Protein AF-A0A382SZK2-F1 (afdb_monomer_lite)

Sequence (206 aa):
VRAAILLVLLMLFSPLAQAMESPYIGDSEIILQSNGDGTLSNLSQDSFEVPVNSTILDGWVNVSTGANGNGGTGQHWIADDPTLNFSHGTFDETSIAVFDDELTLGVNHTVGRLDDLESLSLQFQRYTVGGSADIWRMAEPSQFNGAFAMNYSARQAAGGLIPSLATDGSLIASTLPEDPLPAGTHAWLTSPTSPVPSLANQWKLS

Structure (mmCIF, N/CA/C/O backbone):
data_AF-A0A382SZK2-F1
#
_entry.id   AF-A0A382SZK2-F1
#
loop_
_atom_site.group_PDB
_atom_site.id
_atom_site.type_symbol
_atom_site.label_atom_id
_atom_site.label_alt_id
_atom_site.label_comp_id
_atom_site.label_asym_id
_atom_site.label_entity_id
_atom_site.label_seq_id
_atom_site.pdbx_PDB_ins_code
_atom_site.Cartn_x
_atom_site.Cartn_y
_atom_site.Cartn_z
_atom_site.occupancy
_atom_site.B_iso_or_equiv
_atom_site.auth_seq_id
_atom_site.auth_comp_id
_atom_site.auth_asym_id
_atom_site.auth_atom_id
_atom_site.pdbx_PDB_model_num
ATOM 1 N N . VAL A 1 1 ? 38.272 28.393 -85.908 1.00 64.12 1 VAL A N 1
ATOM 2 C CA . VAL A 1 1 ? 38.422 26.969 -86.312 1.00 64.12 1 VAL A CA 1
ATOM 3 C C . VAL A 1 1 ? 39.657 26.302 -85.695 1.00 64.12 1 VAL A C 1
ATOM 5 O O . VAL A 1 1 ? 39.488 25.299 -85.022 1.00 64.12 1 VAL A O 1
ATOM 8 N N . ARG A 1 2 ? 40.874 26.862 -85.813 1.00 68.88 2 ARG A N 1
ATOM 9 C CA . ARG A 1 2 ? 42.113 26.259 -85.256 1.00 68.88 2 ARG A CA 1
ATOM 10 C C . ARG A 1 2 ? 42.095 25.989 -83.739 1.00 68.88 2 ARG A C 1
ATOM 12 O O . ARG A 1 2 ? 42.495 24.913 -83.321 1.00 68.88 2 ARG A O 1
ATOM 19 N N . ALA A 1 3 ? 41.585 26.923 -82.932 1.00 69.88 3 ALA A N 1
ATOM 20 C CA . ALA A 1 3 ? 41.490 26.751 -81.476 1.00 69.88 3 ALA A CA 1
ATOM 21 C C . ALA A 1 3 ? 40.479 25.666 -81.057 1.00 69.88 3 ALA A C 1
ATOM 23 O O . ALA A 1 3 ? 40.718 24.940 -80.102 1.00 69.88 3 ALA A O 1
ATOM 24 N N . ALA A 1 4 ? 39.382 25.511 -81.806 1.00 75.56 4 ALA A N 1
ATOM 25 C CA . ALA A 1 4 ? 38.378 24.481 -81.542 1.00 75.56 4 ALA A CA 1
ATOM 26 C C . ALA A 1 4 ? 38.917 23.074 -81.842 1.00 75.56 4 ALA A C 1
ATOM 28 O O . ALA A 1 4 ? 38.700 22.157 -81.061 1.00 75.56 4 ALA A O 1
ATOM 29 N N . ILE A 1 5 ? 39.682 22.918 -82.929 1.00 82.06 5 ILE A N 1
ATOM 30 C CA . ILE A 1 5 ? 40.339 21.646 -83.268 1.00 82.06 5 ILE A CA 1
ATOM 31 C C . ILE A 1 5 ? 41.377 21.275 -82.202 1.00 82.06 5 ILE A C 1
ATOM 33 O O . ILE A 1 5 ? 41.438 20.121 -81.795 1.00 82.06 5 ILE A O 1
ATOM 37 N N . LEU A 1 6 ? 42.151 22.252 -81.714 1.00 80.56 6 LEU A N 1
ATOM 38 C CA . LEU A 1 6 ? 43.117 22.039 -80.634 1.00 80.56 6 LEU A CA 1
ATOM 39 C C . LEU A 1 6 ? 42.430 21.584 -79.339 1.00 80.56 6 LEU A C 1
ATOM 41 O O . LEU A 1 6 ? 42.911 20.654 -78.705 1.00 80.56 6 LEU A O 1
ATOM 45 N N . LEU A 1 7 ? 41.303 22.204 -78.972 1.00 77.44 7 LEU A N 1
AT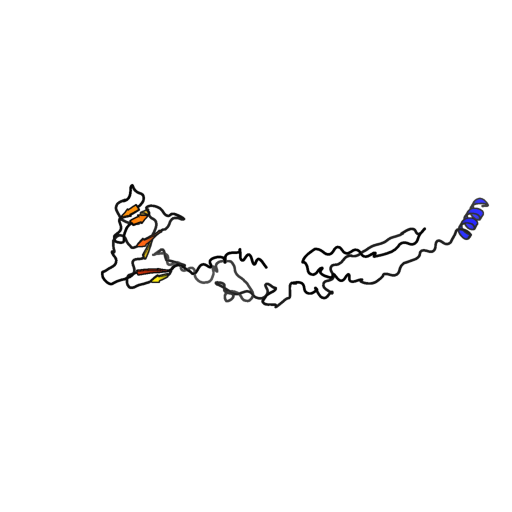OM 46 C CA . LEU A 1 7 ? 40.549 21.852 -77.765 1.00 77.44 7 LEU A CA 1
ATOM 47 C C . LEU A 1 7 ? 39.977 20.428 -77.845 1.00 77.44 7 LEU A C 1
ATOM 49 O O . LEU A 1 7 ? 40.065 19.675 -76.881 1.00 77.44 7 LEU A O 1
ATOM 53 N N . VAL A 1 8 ? 39.449 20.046 -79.012 1.00 81.50 8 VAL A N 1
ATOM 54 C CA . VAL A 1 8 ? 38.949 18.687 -79.270 1.00 81.50 8 VAL A CA 1
ATOM 55 C C . VAL A 1 8 ? 40.090 17.673 -79.210 1.00 81.50 8 VAL A C 1
ATOM 57 O O . VAL A 1 8 ? 39.952 16.642 -78.561 1.00 81.50 8 VAL A O 1
ATOM 60 N N . LEU A 1 9 ? 41.246 17.976 -79.809 1.00 78.62 9 LEU A N 1
ATOM 61 C CA . LEU A 1 9 ? 42.412 17.095 -79.735 1.00 78.62 9 LEU A CA 1
ATOM 62 C C . LEU A 1 9 ? 42.916 16.949 -78.287 1.00 78.62 9 LEU A C 1
ATOM 64 O O . LEU A 1 9 ? 43.288 15.853 -77.882 1.00 78.62 9 LEU A O 1
ATOM 68 N N . LEU A 1 10 ? 42.876 18.025 -77.492 1.00 74.31 10 LEU A N 1
ATOM 69 C CA . LEU A 1 10 ? 43.250 17.996 -76.075 1.00 74.31 10 LEU A CA 1
ATOM 70 C C . LEU A 1 10 ? 42.311 17.110 -75.242 1.00 74.31 10 LEU A C 1
ATOM 72 O O . LEU A 1 10 ? 42.780 16.416 -74.349 1.00 74.31 10 LEU A O 1
ATOM 76 N N . MET A 1 11 ? 41.010 17.102 -75.549 1.00 76.81 11 MET A N 1
ATOM 77 C CA . MET A 1 11 ? 40.033 16.217 -74.899 1.00 76.81 11 MET A CA 1
ATOM 78 C C . MET A 1 11 ? 40.192 14.746 -75.316 1.00 76.81 11 MET A C 1
ATOM 80 O O . MET A 1 11 ? 39.900 13.858 -74.524 1.00 76.81 11 MET A O 1
ATOM 84 N N . LEU A 1 12 ? 40.697 14.462 -76.524 1.00 73.75 12 LEU A N 1
ATOM 85 C CA . LEU A 1 12 ? 41.023 13.087 -76.937 1.00 73.75 12 LEU A CA 1
ATOM 86 C C . LEU A 1 12 ? 42.283 12.529 -76.253 1.00 73.75 12 LEU A C 1
ATOM 88 O O . LEU A 1 12 ? 42.408 11.314 -76.128 1.00 73.75 12 LEU A O 1
ATOM 92 N N . PHE A 1 13 ? 43.209 13.396 -75.831 1.00 67.12 13 PHE A N 1
ATOM 93 C CA . PHE A 1 13 ? 44.440 13.007 -75.130 1.00 67.12 13 PHE A CA 1
ATOM 94 C C . PHE A 1 13 ? 44.397 13.261 -73.617 1.00 67.12 13 PHE A C 1
ATOM 96 O O . PHE A 1 13 ? 45.367 12.948 -72.924 1.00 67.12 13 PHE A O 1
ATOM 103 N N . SER A 1 14 ? 43.302 13.808 -73.079 1.00 66.56 14 SER A N 1
ATOM 104 C CA . SER A 1 14 ? 43.125 13.900 -71.630 1.00 66.56 14 SER A CA 1
ATOM 105 C C . SER A 1 14 ? 42.979 12.495 -71.039 1.00 66.56 14 SER A C 1
ATOM 107 O O . SER A 1 14 ? 42.309 11.661 -71.654 1.00 66.56 14 SER A O 1
ATOM 109 N N . PRO A 1 15 ? 43.591 12.205 -69.875 1.00 64.62 15 PRO A N 1
ATOM 110 C CA . PRO A 1 15 ? 43.470 10.898 -69.249 1.00 64.62 15 PRO A CA 1
ATOM 111 C C . PRO A 1 15 ? 41.988 10.585 -69.048 1.00 64.62 15 PRO A C 1
ATOM 113 O O . PRO A 1 15 ? 41.258 11.379 -68.456 1.00 64.62 15 PRO A O 1
ATOM 116 N N . LEU A 1 16 ? 41.547 9.439 -69.570 1.00 60.31 16 LEU A N 1
ATOM 117 C CA . LEU A 1 16 ? 40.246 8.870 -69.245 1.00 60.31 16 LEU A CA 1
ATOM 118 C C . LEU A 1 16 ? 40.232 8.670 -67.729 1.00 60.31 16 LEU A C 1
ATOM 120 O O . LEU A 1 16 ? 40.854 7.737 -67.222 1.00 60.31 16 LEU A O 1
ATOM 124 N N . ALA A 1 17 ? 39.596 9.589 -67.004 1.00 58.03 17 ALA A N 1
ATOM 125 C CA . ALA A 1 17 ? 39.341 9.422 -65.587 1.00 58.03 17 ALA A CA 1
ATOM 126 C C . ALA A 1 17 ? 38.473 8.168 -65.447 1.00 58.03 17 ALA A C 1
ATOM 128 O O . ALA A 1 17 ? 37.307 8.163 -65.840 1.00 58.03 17 ALA A O 1
ATOM 129 N N . GLN A 1 18 ? 39.068 7.074 -64.977 1.00 59.50 18 GLN A N 1
ATOM 130 C CA . GLN A 1 18 ? 38.314 5.873 -64.662 1.00 59.50 18 GLN A CA 1
ATOM 131 C C . GLN A 1 18 ? 37.665 6.099 -63.301 1.00 59.50 18 GLN A C 1
ATOM 133 O O . GLN A 1 18 ? 38.359 6.219 -62.293 1.00 59.50 18 GLN A O 1
ATOM 138 N N . ALA A 1 19 ? 36.339 6.200 -63.282 1.00 57.91 19 ALA A N 1
ATOM 139 C CA . ALA A 1 19 ? 35.584 6.112 -62.044 1.00 57.91 19 ALA A CA 1
ATOM 140 C C . ALA A 1 19 ? 35.634 4.650 -61.586 1.00 57.91 19 ALA A C 1
ATOM 142 O O . ALA A 1 19 ? 35.147 3.759 -62.280 1.00 57.91 19 ALA A O 1
ATOM 143 N N . MET A 1 20 ? 36.293 4.400 -60.457 1.00 61.22 20 MET A N 1
ATOM 144 C CA . MET A 1 20 ? 36.250 3.102 -59.800 1.00 61.22 20 MET A CA 1
ATOM 145 C C . MET A 1 20 ? 35.040 3.103 -58.870 1.00 61.22 20 MET A C 1
ATOM 147 O O . MET A 1 20 ? 35.009 3.860 -57.903 1.00 61.22 20 MET A O 1
ATOM 151 N N . GLU A 1 21 ? 34.047 2.273 -59.171 1.00 61.50 21 GLU A N 1
ATOM 152 C CA . GLU A 1 21 ? 32.966 1.986 -58.234 1.00 61.50 21 GLU A CA 1
ATOM 153 C C . GLU A 1 21 ? 33.420 0.847 -57.323 1.00 61.50 21 GLU A C 1
ATOM 155 O O . GLU A 1 21 ? 33.746 -0.245 -57.795 1.00 61.50 21 GLU A O 1
ATOM 160 N N . SER A 1 22 ? 33.476 1.100 -56.014 1.00 62.91 22 SER A N 1
ATOM 161 C CA . SER A 1 22 ? 33.554 -0.002 -55.059 1.00 62.91 22 SER A CA 1
ATOM 162 C C . SER A 1 22 ? 32.182 -0.673 -55.023 1.00 62.91 22 SER A C 1
ATOM 164 O O . SER A 1 22 ? 31.191 0.025 -54.794 1.00 62.91 22 SER A O 1
ATOM 166 N N . PRO A 1 23 ? 32.083 -1.997 -55.229 1.00 65.44 23 PRO A N 1
ATOM 167 C CA . PRO A 1 23 ? 30.820 -2.694 -55.043 1.00 65.44 23 PRO A CA 1
ATOM 168 C C . PRO A 1 23 ? 30.333 -2.505 -53.602 1.00 65.44 23 PRO A C 1
ATOM 170 O O . PRO A 1 23 ? 31.139 -2.397 -52.674 1.00 65.44 23 PRO A O 1
ATOM 173 N N . TYR A 1 24 ? 29.011 -2.474 -53.420 1.00 64.56 24 TYR A N 1
ATOM 174 C CA . TYR A 1 24 ? 28.400 -2.533 -52.096 1.00 64.56 24 TYR A CA 1
ATOM 175 C C . TYR A 1 24 ? 28.885 -3.805 -51.393 1.00 64.56 24 TYR A C 1
ATOM 177 O O . TYR A 1 24 ? 28.591 -4.924 -51.821 1.00 64.56 24 TYR A O 1
ATOM 185 N N . ILE A 1 25 ? 29.676 -3.617 -50.341 1.00 63.94 25 ILE A N 1
ATOM 186 C CA . ILE A 1 25 ? 30.026 -4.671 -49.400 1.00 63.94 25 ILE A CA 1
ATOM 187 C C . ILE A 1 25 ? 28.770 -4.830 -48.548 1.00 63.94 25 ILE A C 1
ATOM 189 O O . ILE A 1 25 ? 28.331 -3.861 -47.934 1.00 63.94 25 ILE A O 1
ATOM 193 N N . GLY A 1 26 ? 28.134 -6.002 -48.630 1.00 65.06 26 GLY A N 1
ATOM 194 C CA . GLY A 1 26 ? 26.872 -6.290 -47.946 1.00 65.06 26 GLY A CA 1
ATOM 195 C C . GLY A 1 26 ? 26.934 -6.088 -46.432 1.00 65.06 26 GLY A C 1
ATOM 196 O O . GLY A 1 26 ? 27.957 -5.690 -45.882 1.00 65.06 26 GLY A O 1
ATOM 197 N N . ASP A 1 27 ? 25.839 -6.408 -45.748 1.00 61.94 27 ASP A N 1
ATOM 198 C CA . ASP A 1 27 ? 25.737 -6.256 -44.296 1.00 61.94 27 ASP A CA 1
ATOM 199 C C . ASP A 1 27 ? 26.907 -6.941 -43.563 1.00 61.94 27 ASP A C 1
ATOM 201 O O . ASP A 1 27 ? 27.051 -8.166 -43.574 1.00 61.94 27 ASP A O 1
ATOM 205 N N . SER A 1 28 ? 27.757 -6.136 -42.922 1.00 65.56 28 SER A N 1
ATOM 206 C CA . SER A 1 28 ? 28.795 -6.604 -42.008 1.00 65.56 28 SER A CA 1
ATOM 207 C C . SER A 1 28 ? 28.268 -6.538 -40.579 1.00 65.56 28 SER A C 1
ATOM 209 O O . SER A 1 28 ? 28.004 -5.451 -40.061 1.00 65.56 28 SER A O 1
ATOM 211 N N . GLU A 1 29 ? 28.123 -7.689 -39.926 1.00 65.44 29 GLU A N 1
ATOM 212 C CA . GLU A 1 29 ? 27.751 -7.743 -38.513 1.00 65.44 29 GLU A CA 1
ATOM 213 C C . GLU A 1 29 ? 28.997 -7.597 -37.636 1.00 65.44 29 GLU A C 1
ATOM 215 O O . GLU A 1 29 ? 29.953 -8.373 -37.724 1.00 65.44 29 GLU A O 1
ATOM 220 N N . ILE A 1 30 ? 28.977 -6.591 -36.768 1.00 66.38 30 ILE A N 1
ATOM 221 C CA . ILE A 1 30 ? 29.998 -6.399 -35.749 1.00 66.38 30 ILE A CA 1
ATOM 222 C C . ILE A 1 30 ? 29.578 -7.194 -34.506 1.00 66.38 30 ILE A C 1
ATOM 224 O O . ILE A 1 30 ? 28.660 -6.800 -33.788 1.00 66.38 30 ILE A O 1
ATOM 228 N N . ILE A 1 31 ? 30.258 -8.313 -34.239 1.00 63.03 31 ILE A N 1
ATOM 229 C CA . ILE A 1 31 ? 29.985 -9.148 -33.061 1.00 63.03 31 ILE A CA 1
ATOM 230 C C . ILE A 1 31 ? 30.621 -8.512 -31.821 1.00 63.03 31 ILE A C 1
ATOM 232 O O . ILE A 1 31 ? 31.845 -8.415 -31.712 1.00 63.03 31 ILE A O 1
ATOM 236 N N . LEU A 1 32 ? 29.788 -8.126 -30.856 1.00 64.06 32 LEU A N 1
ATOM 237 C CA . LEU A 1 32 ? 30.237 -7.633 -29.555 1.00 64.06 32 LEU A CA 1
ATOM 238 C C . LEU A 1 32 ? 30.693 -8.810 -28.680 1.00 64.06 32 LEU A C 1
ATOM 240 O O . LEU A 1 32 ? 29.887 -9.652 -28.285 1.00 64.06 32 LEU A O 1
ATOM 244 N N . GLN A 1 33 ? 31.983 -8.865 -28.348 1.00 60.97 33 GLN A N 1
ATOM 245 C CA . GLN A 1 33 ? 32.495 -9.769 -27.316 1.00 60.97 33 GLN A CA 1
ATOM 246 C C . GLN A 1 33 ? 32.508 -9.031 -25.975 1.00 60.97 33 GLN A C 1
ATOM 248 O O . GLN A 1 33 ? 33.197 -8.028 -25.817 1.00 60.97 33 GLN A O 1
ATOM 253 N N . SER A 1 34 ? 31.724 -9.519 -25.011 1.00 60.88 34 SER A N 1
ATOM 254 C CA . SER A 1 34 ? 31.743 -8.999 -23.641 1.00 60.88 34 SER A CA 1
ATOM 255 C C . SER A 1 34 ? 33.110 -9.255 -23.005 1.00 60.88 34 SER A C 1
ATOM 257 O O . SER A 1 34 ? 33.604 -10.381 -23.043 1.00 60.88 34 SER A O 1
ATOM 259 N N . ASN A 1 35 ? 33.678 -8.240 -22.348 1.00 66.94 35 ASN A N 1
ATOM 260 C CA . ASN A 1 35 ? 34.924 -8.359 -21.581 1.00 66.94 35 ASN A CA 1
ATOM 261 C C . ASN A 1 35 ? 34.796 -9.290 -20.353 1.00 66.94 35 ASN A C 1
ATOM 263 O O . ASN A 1 35 ? 35.780 -9.544 -19.664 1.00 66.94 35 ASN A O 1
ATOM 267 N N . GLY A 1 36 ? 33.594 -9.804 -20.054 1.00 59.88 36 GLY A N 1
ATOM 268 C CA . GLY A 1 36 ? 33.330 -10.695 -18.918 1.00 59.88 36 GLY A CA 1
ATOM 269 C C . GLY A 1 36 ? 33.308 -9.994 -17.552 1.00 59.88 36 GLY A C 1
ATOM 270 O O . GLY A 1 36 ? 32.909 -10.607 -16.566 1.00 59.88 36 GLY A O 1
ATOM 271 N N . ASP A 1 37 ? 33.678 -8.713 -17.495 1.00 67.12 37 ASP A N 1
ATOM 272 C CA . ASP A 1 37 ? 33.804 -7.882 -16.290 1.00 67.12 37 ASP A CA 1
ATOM 273 C C . ASP A 1 37 ? 32.733 -6.772 -16.185 1.00 67.12 37 ASP A C 1
ATOM 275 O O . ASP A 1 37 ? 32.750 -5.970 -15.252 1.00 67.12 37 ASP A O 1
ATOM 279 N N . GLY A 1 38 ? 31.793 -6.720 -17.135 1.00 58.59 38 GLY A N 1
ATOM 280 C CA . GLY A 1 38 ? 30.723 -5.718 -17.183 1.00 58.59 38 GLY A CA 1
ATOM 281 C C . GLY A 1 38 ? 31.160 -4.333 -17.676 1.00 58.59 38 GLY A C 1
ATOM 282 O O . GLY A 1 38 ? 30.362 -3.396 -17.623 1.00 58.59 38 GLY A O 1
ATOM 283 N N . THR A 1 39 ? 32.397 -4.181 -18.158 1.00 62.06 39 THR A N 1
ATOM 284 C CA . THR A 1 39 ? 32.884 -2.922 -18.738 1.00 62.06 39 THR A CA 1
ATOM 285 C C . THR A 1 39 ? 32.489 -2.779 -20.210 1.00 62.06 39 THR A C 1
ATOM 287 O O . THR A 1 39 ? 32.298 -3.761 -20.928 1.00 62.06 39 THR A O 1
ATOM 290 N N . LEU A 1 40 ? 32.337 -1.531 -20.671 1.00 57.97 40 LEU A N 1
ATOM 291 C CA . LEU A 1 40 ? 32.021 -1.228 -22.069 1.00 57.97 40 LEU A CA 1
ATOM 292 C C . LEU A 1 40 ? 33.214 -1.595 -22.969 1.00 57.97 40 LEU A C 1
ATOM 294 O O . LEU A 1 40 ? 34.306 -1.049 -22.806 1.00 57.97 40 LEU A O 1
ATOM 298 N N . SER A 1 41 ? 33.005 -2.482 -23.945 1.00 64.75 41 SER A N 1
ATOM 299 C CA . SER A 1 41 ? 33.993 -2.795 -24.983 1.00 64.75 41 SER A CA 1
ATOM 300 C C . SER A 1 41 ? 33.980 -1.708 -26.064 1.00 64.75 41 SER A C 1
ATOM 302 O O . SER A 1 41 ? 32.955 -1.497 -26.713 1.00 64.75 41 SER A O 1
ATOM 304 N N . ASN A 1 42 ? 35.106 -1.023 -26.276 1.00 65.94 42 ASN A N 1
ATOM 305 C CA . ASN A 1 42 ? 35.256 -0.090 -27.393 1.00 65.94 42 ASN A CA 1
ATOM 306 C C . ASN A 1 42 ? 35.601 -0.868 -28.671 1.00 65.94 42 ASN A C 1
ATOM 308 O O . ASN A 1 42 ? 36.535 -1.670 -28.658 1.00 65.94 42 ASN A O 1
ATOM 312 N N . LEU A 1 43 ? 34.861 -0.634 -29.754 1.00 66.75 43 LEU A N 1
ATOM 313 C CA . LEU A 1 43 ? 35.012 -1.366 -31.005 1.00 66.75 43 LEU A CA 1
ATOM 314 C C . LEU A 1 43 ? 35.072 -0.402 -32.185 1.00 66.75 43 LEU A C 1
ATOM 316 O O . LEU A 1 43 ? 34.214 0.462 -32.346 1.00 66.75 43 LEU A O 1
ATOM 320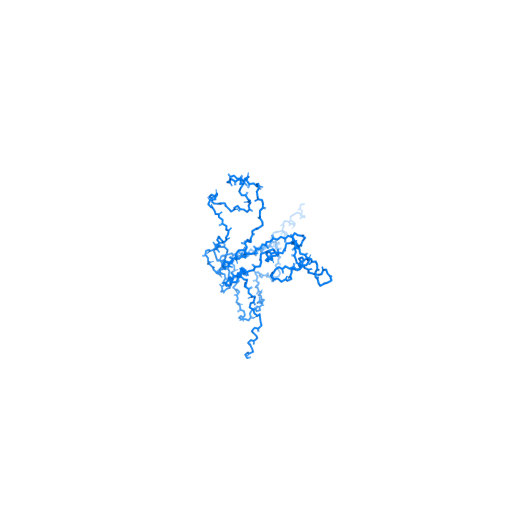 N N . SER A 1 44 ? 36.096 -0.578 -33.012 1.00 70.50 44 SER A N 1
ATOM 321 C CA . SER A 1 44 ? 36.314 0.179 -34.240 1.00 70.50 44 SER A CA 1
ATOM 322 C C . SER A 1 44 ? 36.486 -0.789 -35.403 1.00 70.50 44 SER A C 1
ATOM 324 O O . SER A 1 44 ? 37.283 -1.723 -35.304 1.00 70.50 44 SER A O 1
ATOM 326 N N . GLN A 1 45 ? 35.778 -0.545 -36.503 1.00 71.94 45 GLN A N 1
ATOM 327 C CA . GLN A 1 45 ? 35.963 -1.257 -37.764 1.00 71.94 45 GLN A CA 1
ATOM 328 C C . GLN A 1 45 ? 36.030 -0.247 -38.908 1.00 71.94 45 GLN A C 1
ATOM 330 O O . GLN A 1 45 ? 35.181 0.638 -39.006 1.00 71.94 45 GLN A O 1
ATOM 335 N N . ASP A 1 46 ? 37.019 -0.409 -39.782 1.00 73.00 46 ASP A N 1
ATOM 336 C CA . ASP A 1 46 ? 37.146 0.400 -40.990 1.00 73.00 46 ASP A CA 1
ATOM 337 C C . ASP A 1 46 ? 36.139 -0.093 -42.038 1.00 73.00 46 ASP A C 1
ATOM 339 O O . ASP A 1 46 ? 36.231 -1.221 -42.523 1.00 73.00 46 ASP A O 1
ATOM 343 N N . SER A 1 47 ? 35.136 0.732 -42.355 1.00 63.06 47 SER A N 1
ATOM 344 C CA . SER A 1 47 ? 34.040 0.350 -43.262 1.00 63.06 47 SER A CA 1
ATOM 345 C C . SER A 1 47 ? 34.387 0.504 -44.748 1.00 63.06 47 SER A C 1
ATOM 347 O O . SER A 1 47 ? 33.852 -0.231 -45.573 1.00 63.06 47 SER A O 1
ATOM 349 N N . PHE A 1 48 ? 35.269 1.442 -45.112 1.00 68.06 48 PHE A N 1
ATOM 350 C CA . PHE A 1 48 ? 35.819 1.559 -46.466 1.00 68.06 48 PHE A CA 1
ATOM 351 C C . PHE A 1 48 ? 37.196 2.234 -46.446 1.00 68.06 48 PHE A C 1
ATOM 353 O O . PHE A 1 48 ? 37.446 3.136 -45.648 1.00 68.06 48 PHE A O 1
ATOM 360 N N . GLU A 1 49 ? 38.077 1.815 -47.355 1.00 72.94 49 GLU A N 1
ATOM 361 C CA . GLU A 1 49 ? 39.408 2.394 -47.547 1.00 72.94 49 GLU A CA 1
ATOM 362 C C . GLU A 1 49 ? 39.477 3.090 -48.911 1.00 72.94 49 GLU A C 1
ATOM 364 O O . GLU A 1 49 ? 39.047 2.546 -49.930 1.00 72.94 49 GLU A O 1
ATOM 369 N N . VAL A 1 50 ? 40.004 4.315 -48.930 1.00 70.81 50 VAL A N 1
ATOM 370 C CA . VAL A 1 50 ? 40.094 5.146 -50.136 1.00 70.81 50 VAL A CA 1
ATOM 371 C C . VAL A 1 50 ? 41.522 5.081 -50.683 1.00 70.81 50 VAL A C 1
ATOM 373 O O . VAL A 1 50 ? 42.451 5.498 -49.987 1.00 70.81 50 VAL A O 1
ATOM 376 N N . PRO A 1 51 ? 41.736 4.608 -51.926 1.00 69.75 51 PRO A N 1
ATOM 377 C CA . PRO A 1 51 ? 43.071 4.535 -52.508 1.00 69.75 51 PRO A CA 1
ATOM 378 C C . PRO A 1 51 ? 43.733 5.910 -52.639 1.00 69.75 51 PRO A C 1
ATOM 380 O O . PRO A 1 51 ? 43.072 6.924 -52.890 1.00 69.75 51 PRO A O 1
ATOM 383 N N . VAL A 1 52 ? 45.063 5.944 -52.547 1.00 77.19 52 VAL A N 1
ATOM 384 C CA . VAL A 1 52 ? 45.835 7.182 -52.720 1.00 77.19 52 VAL A CA 1
ATOM 385 C C . VAL A 1 52 ? 45.567 7.814 -54.092 1.00 77.19 52 VAL A C 1
ATOM 387 O O . VAL A 1 52 ? 45.505 7.124 -55.107 1.00 77.19 52 VAL A O 1
ATOM 390 N N . ASN A 1 53 ? 45.444 9.144 -54.124 1.00 71.31 53 ASN A N 1
ATOM 391 C CA . ASN A 1 53 ? 45.148 9.938 -55.327 1.00 71.31 53 ASN A CA 1
ATOM 392 C C . ASN A 1 53 ? 43.767 9.687 -55.968 1.00 71.31 53 ASN A C 1
ATOM 394 O O . ASN A 1 53 ? 43.591 9.971 -57.153 1.00 71.31 53 ASN A O 1
ATOM 398 N N . SER A 1 54 ? 42.788 9.185 -55.211 1.00 70.12 54 SER A N 1
ATOM 399 C CA . SER A 1 54 ? 41.394 9.096 -55.664 1.00 70.12 54 SER A CA 1
ATOM 400 C C . SER A 1 54 ? 40.540 10.250 -55.119 1.00 70.12 54 SER A C 1
ATOM 402 O O . SER A 1 54 ? 40.845 10.843 -54.084 1.00 70.12 54 SER A O 1
ATOM 404 N N . THR A 1 55 ? 39.477 10.604 -55.846 1.00 71.00 55 THR A N 1
ATOM 405 C CA . THR A 1 55 ? 38.482 11.605 -55.431 1.00 71.00 55 THR A CA 1
ATOM 406 C C . THR A 1 55 ? 37.139 10.922 -55.216 1.00 71.00 55 THR A C 1
ATOM 408 O O . THR A 1 55 ? 36.641 10.262 -56.128 1.00 71.00 55 THR A O 1
ATOM 411 N N . ILE A 1 56 ? 36.545 11.100 -54.036 1.00 70.38 56 ILE A N 1
ATOM 412 C CA . ILE A 1 56 ? 35.220 10.565 -53.702 1.00 70.38 56 ILE A CA 1
ATOM 413 C C . ILE A 1 56 ? 34.159 11.443 -54.374 1.00 70.38 56 ILE A C 1
ATOM 415 O O . ILE A 1 56 ? 34.132 12.653 -54.154 1.00 70.38 56 ILE A O 1
ATOM 419 N N . LEU A 1 57 ? 33.310 10.836 -55.204 1.00 74.88 57 LEU A N 1
ATOM 420 C CA . LEU A 1 57 ? 32.180 11.512 -55.855 1.00 74.88 57 LEU A CA 1
ATOM 421 C C . LEU A 1 57 ? 30.933 11.514 -54.965 1.00 74.88 57 LEU A C 1
ATOM 423 O O . LEU A 1 57 ? 30.271 12.542 -54.864 1.00 74.88 57 LEU A O 1
ATOM 427 N N . ASP A 1 58 ? 30.643 10.384 -54.316 1.00 70.25 58 ASP A N 1
ATOM 428 C CA . ASP A 1 58 ? 29.575 10.224 -53.328 1.00 70.25 58 ASP A CA 1
ATOM 429 C C . ASP A 1 58 ? 29.864 8.998 -52.443 1.00 70.25 58 ASP A C 1
ATOM 431 O O . ASP A 1 58 ? 30.565 8.072 -52.862 1.00 70.25 58 ASP A O 1
ATOM 435 N N . GLY A 1 59 ? 29.343 8.997 -51.221 1.00 73.94 59 GLY A N 1
ATOM 436 C CA . GLY A 1 59 ? 29.482 7.905 -50.267 1.00 73.94 59 GLY A CA 1
ATOM 437 C C . GLY A 1 59 ? 28.433 8.014 -49.168 1.00 73.94 59 GLY A C 1
ATOM 438 O O . GLY A 1 59 ? 28.290 9.058 -48.534 1.00 73.94 59 GLY A O 1
ATOM 439 N N . TRP A 1 60 ? 27.718 6.920 -48.917 1.00 71.81 60 TRP A N 1
ATOM 440 C CA . TRP A 1 60 ? 26.745 6.822 -47.834 1.00 71.81 60 TRP A CA 1
ATOM 441 C C . TRP A 1 60 ? 27.019 5.571 -47.003 1.00 71.81 60 TRP A C 1
ATOM 443 O O . TRP A 1 60 ? 27.412 4.528 -47.522 1.00 71.81 60 TRP A O 1
ATOM 453 N N . VAL A 1 61 ? 26.811 5.689 -45.695 1.00 75.06 61 VAL A N 1
ATOM 454 C CA . VAL A 1 61 ? 26.862 4.577 -44.747 1.00 75.06 61 VAL A CA 1
ATOM 455 C C . VAL A 1 61 ? 25.514 4.502 -44.048 1.00 75.06 61 VAL A C 1
ATOM 457 O O . VAL A 1 61 ? 24.984 5.522 -43.605 1.00 75.06 61 VAL A O 1
ATOM 460 N N . ASN A 1 62 ? 24.946 3.303 -43.962 1.00 73.38 62 ASN A N 1
ATOM 461 C CA . ASN A 1 62 ? 23.753 3.052 -43.165 1.00 73.38 62 ASN A CA 1
ATOM 462 C C . ASN A 1 62 ? 24.141 2.197 -41.963 1.00 73.38 62 ASN A C 1
ATOM 464 O O . ASN A 1 62 ? 24.536 1.044 -42.118 1.00 73.38 62 ASN A O 1
ATOM 468 N N . VAL A 1 63 ? 24.033 2.778 -40.772 1.00 74.19 63 VAL A N 1
ATOM 469 C CA . VAL A 1 63 ? 24.239 2.064 -39.515 1.00 74.19 63 VAL A CA 1
ATOM 470 C C . VAL A 1 63 ? 22.867 1.718 -38.968 1.00 74.19 63 VAL A C 1
ATOM 472 O O . VAL A 1 63 ? 22.091 2.607 -38.622 1.00 74.19 63 VAL A O 1
ATOM 475 N N . SER A 1 64 ? 22.569 0.425 -38.886 1.00 70.00 64 SER A N 1
ATOM 476 C CA . SER A 1 64 ? 21.344 -0.056 -38.258 1.00 70.00 64 SER A CA 1
ATOM 477 C C . SER A 1 64 ? 21.675 -1.044 -37.151 1.00 70.00 64 SER A C 1
ATOM 479 O O . SER A 1 64 ? 22.569 -1.878 -37.282 1.00 70.00 64 SER A O 1
ATOM 481 N N . THR A 1 65 ? 20.936 -0.960 -36.051 1.00 64.75 65 THR A N 1
ATOM 482 C CA . THR A 1 65 ? 20.886 -2.019 -35.044 1.00 64.75 65 THR A CA 1
ATOM 483 C C . THR A 1 65 ? 19.931 -3.084 -35.573 1.00 64.75 65 THR A C 1
ATOM 485 O O . THR A 1 65 ? 18.769 -3.140 -35.169 1.00 64.75 65 THR A O 1
ATOM 488 N N . GLY A 1 66 ? 20.357 -3.846 -36.582 1.00 57.91 66 GLY A N 1
ATOM 489 C CA . GLY A 1 66 ? 19.529 -4.915 -37.128 1.00 57.91 66 GLY A CA 1
ATOM 490 C C . GLY A 1 66 ? 19.142 -5.873 -36.003 1.00 57.91 66 GLY A C 1
ATOM 491 O O . GLY A 1 66 ? 20.013 -6.485 -35.393 1.00 57.91 66 GLY A O 1
ATOM 492 N N . ALA A 1 67 ? 17.844 -6.040 -35.741 1.00 52.50 67 ALA A N 1
ATOM 493 C CA . ALA A 1 67 ? 17.310 -7.030 -34.795 1.00 52.50 67 ALA A CA 1
ATOM 494 C C . ALA A 1 67 ? 17.476 -8.485 -35.299 1.00 52.50 67 ALA A C 1
ATOM 496 O O . ALA A 1 67 ? 16.798 -9.401 -34.843 1.00 52.50 67 ALA A O 1
ATOM 497 N N . ASN A 1 68 ? 18.346 -8.675 -36.290 1.00 54.56 68 ASN A N 1
ATOM 498 C CA . ASN A 1 68 ? 18.534 -9.886 -37.071 1.00 54.56 68 ASN A CA 1
ATOM 499 C C . ASN A 1 68 ? 19.691 -10.727 -36.501 1.00 54.56 68 ASN A C 1
ATOM 501 O O . ASN A 1 68 ? 19.808 -11.904 -36.833 1.00 54.56 68 ASN A O 1
ATOM 505 N N . GLY A 1 69 ? 20.555 -10.112 -35.684 1.00 55.38 69 GLY A N 1
ATOM 506 C CA . GLY A 1 69 ? 21.638 -10.779 -34.970 1.00 55.38 69 GLY A CA 1
ATOM 507 C C . GLY A 1 69 ? 21.116 -11.477 -33.717 1.00 55.38 69 GLY A C 1
ATOM 508 O O . GLY A 1 69 ? 20.215 -10.981 -33.038 1.00 55.38 69 GLY A O 1
ATOM 509 N N . ASN A 1 70 ? 21.680 -12.641 -33.395 1.00 56.38 70 ASN A N 1
ATOM 510 C CA . ASN A 1 70 ? 21.410 -13.315 -32.127 1.00 56.38 70 ASN A CA 1
ATOM 511 C C . ASN A 1 70 ? 21.850 -12.359 -31.003 1.00 56.38 70 ASN A C 1
ATOM 513 O O . ASN A 1 70 ? 23.032 -12.026 -30.950 1.00 56.38 70 ASN A O 1
ATOM 517 N N . GLY A 1 71 ? 20.919 -11.882 -30.163 1.00 55.34 71 GLY A N 1
ATOM 518 C CA . GLY A 1 71 ? 21.066 -10.779 -29.187 1.00 55.34 71 GLY A CA 1
ATOM 519 C C . GLY A 1 71 ? 22.081 -10.991 -28.050 1.00 55.34 71 GLY A C 1
ATOM 520 O O . GLY A 1 71 ? 21.940 -10.429 -26.963 1.00 55.34 71 GLY A O 1
ATOM 521 N N . GLY A 1 72 ? 23.105 -11.808 -28.285 1.00 59.72 72 GLY A N 1
ATOM 522 C CA . GLY A 1 72 ? 24.130 -12.202 -27.339 1.00 59.72 72 GLY A CA 1
ATOM 523 C C . GLY A 1 72 ? 23.573 -13.041 -26.192 1.00 59.72 72 GLY A C 1
ATOM 524 O O . GLY A 1 72 ? 22.435 -13.500 -26.197 1.00 59.72 72 GLY A O 1
ATOM 525 N N . THR A 1 73 ? 24.399 -13.226 -25.165 1.00 58.06 73 THR A N 1
ATOM 526 C CA . THR A 1 73 ? 24.008 -13.848 -23.888 1.00 58.06 73 THR A CA 1
ATOM 527 C C . THR A 1 73 ? 23.505 -12.815 -22.872 1.00 58.06 73 THR A C 1
ATOM 529 O O . THR A 1 73 ? 23.493 -13.082 -21.671 1.00 58.06 73 THR A O 1
ATOM 532 N N . GLY A 1 74 ? 23.192 -11.599 -23.328 1.00 59.81 74 GLY A N 1
ATOM 533 C CA . GLY A 1 74 ? 22.661 -10.527 -22.492 1.00 59.81 74 GLY A CA 1
ATOM 534 C C . GLY A 1 74 ? 21.172 -10.719 -22.213 1.00 59.81 74 GLY A C 1
ATOM 535 O O . GLY A 1 74 ? 20.470 -11.382 -22.975 1.00 59.81 74 GLY A O 1
ATOM 536 N N . GLN A 1 75 ? 20.691 -10.113 -21.125 1.00 62.34 75 GLN A N 1
ATOM 537 C CA . GLN A 1 75 ? 19.259 -10.037 -20.842 1.00 62.34 75 GLN A CA 1
ATOM 538 C C . GLN A 1 75 ? 18.610 -9.160 -21.913 1.00 62.34 75 GLN A C 1
ATOM 540 O O . GLN A 1 75 ? 18.877 -7.959 -21.979 1.00 62.34 75 GLN A O 1
ATOM 545 N N . HIS A 1 76 ? 17.803 -9.762 -22.776 1.00 65.56 76 HIS A N 1
ATOM 546 C CA . HIS A 1 76 ? 17.041 -9.058 -23.797 1.00 65.56 76 HIS A CA 1
ATOM 547 C C . HIS A 1 76 ? 15.553 -9.308 -23.589 1.00 65.56 76 HIS A C 1
ATOM 549 O O . HIS A 1 76 ? 15.149 -10.273 -22.942 1.00 65.56 76 HIS A O 1
ATOM 555 N N . TRP A 1 77 ? 14.734 -8.410 -24.127 1.00 67.00 77 TRP A N 1
ATOM 556 C CA . TRP A 1 77 ? 13.293 -8.596 -24.117 1.00 67.00 77 TRP A CA 1
ATOM 557 C C . TRP A 1 77 ? 12.936 -9.768 -25.037 1.00 67.00 77 TRP A C 1
ATOM 559 O O . TRP A 1 77 ? 13.245 -9.738 -26.229 1.00 67.00 77 TRP A O 1
ATOM 569 N N . ILE A 1 78 ? 12.303 -10.796 -24.478 1.00 71.06 78 ILE A N 1
ATOM 570 C CA . ILE A 1 78 ? 11.806 -11.973 -25.200 1.00 71.06 78 ILE A CA 1
ATOM 571 C C . ILE A 1 78 ? 10.297 -11.979 -25.024 1.00 71.06 78 ILE A C 1
ATOM 573 O O . ILE A 1 78 ? 9.842 -11.966 -23.887 1.00 71.06 78 ILE A O 1
ATOM 577 N N . ALA A 1 79 ? 9.514 -11.988 -26.103 1.00 73.44 79 ALA A N 1
ATOM 578 C CA . ALA A 1 79 ? 8.059 -12.136 -26.007 1.00 73.44 79 ALA A CA 1
ATOM 579 C C . ALA A 1 79 ? 7.688 -13.474 -25.331 1.00 73.44 79 ALA A C 1
ATOM 581 O O . ALA A 1 79 ? 8.371 -14.472 -25.533 1.00 73.44 79 ALA A O 1
ATOM 582 N N . ASP A 1 80 ? 6.631 -13.493 -24.519 1.00 70.25 80 ASP A N 1
ATOM 583 C CA . ASP A 1 80 ? 6.124 -14.666 -23.784 1.00 70.25 80 ASP A CA 1
ATOM 584 C C . ASP A 1 80 ? 7.067 -15.338 -22.752 1.00 70.25 80 ASP A C 1
ATOM 586 O O . ASP A 1 80 ? 6.709 -16.368 -22.182 1.00 70.25 80 ASP A O 1
ATOM 590 N N . ASP A 1 81 ? 8.215 -14.744 -22.407 1.00 75.56 81 ASP A N 1
ATOM 591 C CA . ASP A 1 81 ? 9.065 -15.153 -21.274 1.00 75.56 81 ASP A CA 1
ATOM 592 C C . ASP A 1 81 ? 8.573 -14.611 -19.903 1.00 75.56 81 ASP A C 1
ATOM 594 O O . ASP A 1 81 ? 8.537 -13.398 -19.701 1.00 75.56 81 ASP A O 1
ATOM 598 N N . PRO A 1 82 ? 8.259 -15.466 -18.911 1.00 68.50 82 PRO A N 1
ATOM 599 C CA . PRO A 1 82 ? 7.705 -15.045 -17.615 1.00 68.50 82 PRO A CA 1
ATOM 600 C C . PRO A 1 82 ? 8.678 -14.283 -16.699 1.00 68.50 82 PRO A C 1
ATOM 602 O O . PRO A 1 82 ? 8.266 -13.780 -15.655 1.00 68.50 82 PRO A O 1
ATOM 605 N N . THR A 1 83 ? 9.965 -14.217 -17.039 1.00 69.38 83 THR A N 1
ATOM 606 C CA . THR A 1 83 ? 11.018 -13.596 -16.219 1.00 69.38 83 THR A CA 1
ATOM 607 C C . THR A 1 83 ? 11.660 -12.369 -16.860 1.00 69.38 83 THR A C 1
ATOM 609 O O . THR A 1 83 ? 12.293 -11.585 -16.151 1.00 69.38 83 THR A O 1
ATOM 612 N N . LEU A 1 84 ? 11.492 -12.178 -18.172 1.00 65.06 84 LEU A N 1
ATOM 613 C CA . LEU A 1 84 ? 12.207 -11.161 -18.955 1.00 65.06 84 LEU A CA 1
ATOM 614 C C . LEU A 1 84 ? 11.287 -10.234 -19.762 1.00 65.06 84 LEU A C 1
ATOM 616 O O . LEU A 1 84 ? 11.754 -9.516 -20.651 1.00 65.06 84 LEU A O 1
ATOM 620 N N . ASN A 1 85 ? 9.984 -10.209 -19.462 1.00 68.50 85 ASN A N 1
ATOM 621 C CA . ASN A 1 85 ? 9.045 -9.302 -20.119 1.00 68.50 85 ASN A CA 1
ATOM 622 C C . ASN A 1 85 ? 7.825 -8.903 -19.264 1.00 68.50 85 ASN A C 1
ATOM 624 O O . ASN A 1 85 ? 7.704 -9.269 -18.100 1.00 68.50 85 ASN A O 1
ATOM 628 N N . PHE A 1 86 ? 6.915 -8.145 -19.894 1.00 69.12 86 PHE A N 1
ATOM 629 C CA . PHE A 1 86 ? 5.617 -7.717 -19.352 1.00 69.12 86 PHE A CA 1
ATOM 630 C C . PHE A 1 86 ? 4.415 -8.477 -19.943 1.00 69.12 86 PHE A C 1
ATOM 632 O O . PHE A 1 86 ? 3.275 -8.094 -19.703 1.00 69.12 86 PHE A O 1
ATOM 639 N N . SER A 1 87 ? 4.644 -9.513 -20.755 1.00 69.69 87 SER A N 1
ATOM 640 C CA . SER A 1 87 ? 3.559 -10.316 -21.351 1.00 69.69 87 SER A CA 1
ATOM 641 C C . SER A 1 87 ? 2.839 -11.192 -20.321 1.00 69.69 87 SER A C 1
ATOM 643 O O . SER A 1 87 ? 1.703 -11.598 -20.546 1.00 69.69 87 SER A O 1
ATOM 645 N N . HIS A 1 88 ? 3.463 -11.413 -19.161 1.00 70.38 88 HIS A N 1
ATOM 646 C CA . HIS A 1 88 ? 2.869 -12.103 -18.021 1.00 70.38 88 HIS A CA 1
ATOM 647 C C . HIS A 1 88 ? 2.582 -11.096 -16.904 1.00 70.38 88 HIS A C 1
ATOM 649 O O . HIS A 1 88 ? 3.470 -10.707 -16.149 1.00 70.38 88 HIS A O 1
ATOM 655 N N . GLY A 1 89 ? 1.331 -10.649 -16.811 1.00 68.38 89 GLY A N 1
ATOM 656 C CA . GLY A 1 89 ? 0.815 -9.852 -15.696 1.00 68.38 89 GLY A CA 1
ATOM 657 C C . GLY A 1 89 ? -0.093 -10.691 -14.796 1.00 68.38 89 GLY A C 1
ATOM 658 O O . GLY A 1 89 ? -0.706 -11.654 -15.247 1.00 68.38 89 GLY A O 1
ATOM 659 N N . THR A 1 90 ? -0.196 -10.331 -13.516 1.00 70.88 90 THR A N 1
ATOM 660 C CA . THR A 1 90 ? -1.215 -10.894 -12.614 1.00 70.88 90 THR A CA 1
ATOM 661 C C . THR A 1 90 ? -2.340 -9.880 -12.454 1.00 70.88 90 THR A C 1
ATOM 663 O O . THR A 1 90 ? -2.070 -8.710 -12.191 1.00 70.88 90 THR A O 1
ATOM 666 N N . PHE A 1 91 ? -3.592 -10.323 -12.586 1.00 68.06 91 PHE A N 1
ATOM 667 C CA . PHE A 1 91 ? -4.777 -9.502 -12.322 1.00 68.06 91 PHE A CA 1
ATOM 668 C C . PHE A 1 91 ? -5.036 -9.365 -10.814 1.00 68.06 91 PHE A C 1
ATOM 670 O O . PHE A 1 91 ? -6.093 -9.752 -10.319 1.00 68.06 91 PHE A O 1
ATOM 677 N N . ASP A 1 92 ? -4.056 -8.865 -10.060 1.00 68.19 92 ASP A N 1
ATOM 678 C CA . ASP A 1 92 ? -4.273 -8.606 -8.637 1.00 68.19 92 ASP A CA 1
ATOM 679 C C . ASP A 1 92 ? -5.209 -7.398 -8.494 1.00 68.19 92 ASP A C 1
ATOM 681 O O . ASP A 1 92 ? -4.978 -6.351 -9.100 1.00 68.19 92 ASP A O 1
ATOM 685 N N . GLU A 1 93 ? -6.323 -7.588 -7.787 1.00 64.19 93 GLU A N 1
ATOM 686 C CA . GLU A 1 93 ? -7.403 -6.603 -7.602 1.00 64.19 93 GLU A CA 1
ATOM 687 C C . GLU A 1 93 ? -7.981 -5.970 -8.898 1.00 64.19 93 GLU A C 1
ATOM 689 O O . GLU A 1 93 ? -8.613 -4.914 -8.853 1.00 64.19 93 GLU A O 1
ATOM 694 N N . THR A 1 94 ? -7.829 -6.615 -10.062 1.00 64.50 94 THR A N 1
ATOM 695 C CA . THR A 1 94 ? -8.345 -6.132 -11.363 1.00 64.50 94 THR A CA 1
ATOM 696 C C . THR A 1 94 ? -9.255 -7.170 -12.033 1.00 64.50 94 THR A C 1
ATOM 698 O O . THR A 1 94 ? -9.174 -8.362 -11.748 1.00 64.50 94 THR A O 1
ATOM 701 N N . SER A 1 95 ? -10.179 -6.733 -12.900 1.00 65.31 95 SER A N 1
ATOM 702 C CA . SER A 1 95 ? -11.157 -7.614 -13.562 1.00 65.31 95 SER A CA 1
ATOM 703 C C . SER A 1 95 ? -11.330 -7.266 -15.039 1.00 65.31 95 SER A C 1
ATOM 705 O O . SER A 1 95 ? -11.572 -6.109 -15.373 1.00 65.31 95 SER A O 1
ATOM 707 N N . ILE A 1 96 ? -11.265 -8.286 -15.901 1.00 67.00 96 ILE A N 1
ATOM 708 C CA . ILE A 1 96 ? -11.589 -8.215 -17.341 1.00 67.00 96 ILE A CA 1
ATOM 709 C C . ILE A 1 96 ? -13.041 -8.613 -17.639 1.00 67.00 96 ILE A C 1
ATOM 711 O O . ILE A 1 96 ? -13.490 -8.549 -18.771 1.00 67.00 96 ILE A O 1
ATOM 715 N N . ALA A 1 97 ? -13.804 -9.032 -16.624 1.00 65.38 97 ALA A N 1
ATOM 716 C CA . ALA A 1 97 ? -15.138 -9.607 -16.815 1.00 65.38 97 ALA A CA 1
ATOM 717 C C . ALA A 1 97 ? -16.211 -8.585 -17.242 1.00 65.38 97 ALA A C 1
ATOM 719 O O . ALA A 1 97 ? -17.367 -8.955 -17.436 1.00 65.38 97 ALA A O 1
ATOM 720 N N . VAL A 1 98 ? -15.860 -7.299 -17.315 1.00 63.31 98 VAL A N 1
ATOM 721 C CA . VAL A 1 98 ? -16.788 -6.215 -17.661 1.00 63.31 98 VAL A CA 1
ATOM 722 C C . VAL A 1 98 ? -16.776 -5.921 -19.162 1.00 63.31 98 VAL A C 1
ATOM 724 O O . VAL A 1 98 ? -17.839 -5.695 -19.736 1.00 63.31 98 VAL A O 1
ATOM 727 N N . PHE A 1 99 ? -15.598 -5.933 -19.785 1.00 62.94 99 PHE A N 1
ATOM 728 C CA . PHE A 1 99 ? -15.411 -5.675 -21.208 1.00 62.94 99 PHE A CA 1
ATOM 729 C C . PHE A 1 99 ? -14.382 -6.668 -21.741 1.00 62.94 99 PHE A C 1
ATOM 731 O O . PHE A 1 99 ? -13.258 -6.717 -21.241 1.00 62.94 99 PHE A O 1
ATOM 738 N N . ASP A 1 100 ? -14.776 -7.455 -22.741 1.00 60.19 100 ASP A N 1
ATOM 739 C CA . ASP A 1 100 ? -13.849 -8.355 -23.421 1.00 60.19 100 ASP A CA 1
ATOM 740 C C . ASP A 1 100 ? -12.706 -7.529 -24.035 1.00 60.19 100 ASP A C 1
ATOM 742 O O . ASP A 1 100 ? -12.938 -6.497 -24.665 1.00 60.19 100 ASP A O 1
ATOM 746 N N . ASP A 1 101 ? -11.471 -7.987 -23.820 1.00 62.66 101 ASP A N 1
ATOM 747 C CA . ASP A 1 101 ? -10.232 -7.407 -24.353 1.00 62.66 101 ASP A CA 1
ATOM 748 C C . ASP A 1 101 ? -9.897 -5.954 -23.929 1.00 62.66 101 ASP A C 1
ATOM 750 O O . ASP A 1 101 ? -9.005 -5.339 -24.519 1.00 62.66 101 ASP A O 1
ATOM 754 N N . GLU A 1 102 ? -10.527 -5.399 -22.880 1.00 62.28 102 GLU A N 1
ATOM 755 C CA . GLU A 1 102 ? -10.237 -4.037 -22.392 1.00 62.28 102 GLU A CA 1
ATOM 756 C C . GLU A 1 102 ? -9.899 -3.981 -20.888 1.00 62.28 102 GLU A C 1
ATOM 758 O O . GLU A 1 102 ? -10.639 -4.456 -20.025 1.00 62.28 102 GLU A O 1
ATOM 763 N N . LEU A 1 103 ? -8.776 -3.333 -20.551 1.00 66.31 103 LEU A N 1
ATOM 764 C CA . LEU A 1 103 ? -8.413 -3.003 -19.170 1.00 66.31 103 LEU A CA 1
ATOM 765 C C . LEU A 1 103 ? -9.040 -1.660 -18.779 1.00 66.31 103 LEU A C 1
ATOM 767 O O . LEU A 1 103 ? -8.526 -0.596 -19.129 1.00 66.31 103 LEU A O 1
ATOM 771 N N . THR A 1 104 ? -10.125 -1.697 -18.006 1.00 62.44 104 THR A N 1
ATOM 772 C CA . THR A 1 104 ? -10.732 -0.476 -17.459 1.00 62.44 104 THR A CA 1
ATOM 773 C C . THR A 1 104 ? -10.047 -0.047 -16.159 1.00 62.44 104 THR A C 1
ATOM 775 O O . THR A 1 104 ? -10.106 -0.737 -15.145 1.00 62.44 104 THR A O 1
ATOM 778 N N . LEU A 1 105 ? -9.424 1.134 -16.173 1.00 65.38 105 LEU A N 1
ATOM 779 C CA . LEU A 1 105 ? -8.901 1.813 -14.974 1.00 65.38 105 LEU A CA 1
ATOM 780 C C . LEU A 1 105 ? -9.917 2.806 -14.374 1.00 65.38 105 LEU A C 1
ATOM 782 O O . LEU A 1 105 ? -9.611 3.521 -13.420 1.00 65.38 105 LEU A O 1
ATOM 786 N N . GLY A 1 106 ? -11.115 2.884 -14.960 1.00 67.31 106 GLY A N 1
ATOM 787 C CA . GLY A 1 106 ? -12.217 3.726 -14.509 1.00 67.31 106 GLY A CA 1
ATOM 788 C C . GLY A 1 106 ? -13.258 2.939 -13.716 1.00 67.31 106 GLY A C 1
ATOM 789 O O . GLY A 1 106 ? -13.448 1.738 -13.914 1.00 67.31 106 GLY A O 1
ATOM 790 N N . VAL A 1 107 ? -13.967 3.636 -12.828 1.00 58.91 107 VAL A N 1
ATOM 791 C CA . VAL A 1 107 ? -15.110 3.075 -12.101 1.00 58.91 107 VAL A CA 1
ATOM 792 C C . VAL A 1 107 ? -16.218 2.751 -13.110 1.00 58.91 107 VAL A C 1
ATOM 794 O O . VAL A 1 107 ? -16.604 3.605 -13.906 1.00 58.91 107 VAL A O 1
ATOM 797 N N . ASN A 1 108 ? -16.742 1.523 -13.099 1.00 57.66 108 ASN A N 1
ATOM 798 C CA . ASN A 1 108 ? -17.859 1.138 -13.963 1.00 57.66 108 ASN A CA 1
ATOM 799 C C . ASN A 1 108 ? -19.144 1.833 -13.480 1.00 57.66 108 ASN A C 1
ATOM 801 O O . ASN A 1 108 ? -19.696 1.483 -12.441 1.00 57.66 108 ASN A O 1
ATOM 805 N N . HIS A 1 109 ? -19.625 2.824 -14.231 1.00 58.97 109 HIS A N 1
ATOM 806 C CA . HIS A 1 109 ? -20.832 3.583 -13.884 1.00 58.97 109 HIS A CA 1
ATOM 807 C C . HIS A 1 109 ? -22.146 2.866 -14.265 1.00 58.97 109 HIS A C 1
ATOM 809 O O . HIS A 1 109 ? -23.224 3.416 -14.038 1.00 58.97 109 HIS A O 1
ATOM 815 N N . THR A 1 110 ? -22.089 1.671 -14.864 1.00 60.81 110 THR A N 1
ATOM 816 C CA . THR A 1 110 ? -23.252 0.965 -15.437 1.00 60.81 110 THR A CA 1
ATOM 817 C C . THR A 1 110 ? -23.668 -0.278 -14.642 1.00 60.81 110 THR A C 1
ATOM 819 O O . THR A 1 110 ? -24.826 -0.685 -14.720 1.00 60.81 110 THR A O 1
ATOM 822 N N . VAL A 1 111 ? -22.790 -0.845 -13.807 1.00 57.03 111 VAL A N 1
ATOM 823 C CA . VAL A 1 111 ? -23.188 -1.819 -12.774 1.00 57.03 111 VAL A CA 1
ATOM 824 C C . VAL A 1 111 ? -23.492 -1.081 -11.473 1.00 57.03 111 VAL A C 1
ATOM 826 O O . VAL A 1 111 ? -22.607 -0.782 -10.687 1.00 57.03 111 VAL A O 1
ATOM 829 N N . GLY A 1 112 ? -24.773 -0.747 -11.298 1.00 52.22 112 GLY A N 1
ATOM 830 C CA . GLY A 1 112 ? -25.408 -0.421 -10.019 1.00 52.22 112 GLY A CA 1
ATOM 831 C C . GLY A 1 112 ? -24.638 0.525 -9.101 1.00 52.22 112 GLY A C 1
ATOM 832 O O . GLY A 1 112 ? -23.920 0.092 -8.204 1.00 52.22 112 GLY A O 1
ATOM 833 N N . ARG A 1 113 ? -24.904 1.827 -9.222 1.00 56.06 113 ARG A N 1
ATOM 834 C CA . ARG A 1 113 ? -24.707 2.739 -8.094 1.00 56.06 113 ARG A CA 1
ATOM 835 C C . ARG A 1 113 ? -25.623 2.244 -6.967 1.00 56.06 113 ARG A C 1
ATOM 837 O O . ARG A 1 113 ? -26.842 2.333 -7.093 1.00 56.06 113 ARG A O 1
ATOM 844 N N . LEU A 1 114 ? -25.054 1.663 -5.912 1.00 57.38 114 LEU A N 1
ATOM 845 C CA . LEU A 1 114 ? -25.765 1.453 -4.652 1.00 57.38 114 LEU A CA 1
ATOM 846 C C . LEU A 1 114 ? -26.064 2.842 -4.084 1.00 57.38 114 LEU A C 1
ATOM 848 O O . LEU A 1 114 ? -25.226 3.445 -3.421 1.00 57.38 114 LEU A O 1
ATOM 852 N N . ASP A 1 115 ? -27.230 3.380 -4.429 1.00 56.16 115 ASP A N 1
ATOM 853 C CA . ASP A 1 115 ? -27.745 4.653 -3.920 1.00 56.16 115 ASP A CA 1
ATOM 854 C C . ASP A 1 115 ? -28.678 4.388 -2.731 1.00 56.16 115 ASP A C 1
ATOM 856 O O . ASP A 1 115 ? -29.841 4.777 -2.720 1.00 56.16 115 ASP A O 1
ATOM 860 N N . ASP A 1 116 ? -28.162 3.657 -1.742 1.00 54.78 116 ASP A N 1
ATOM 861 C CA . ASP A 1 116 ? -28.787 3.506 -0.427 1.00 54.78 116 ASP A CA 1
ATOM 862 C C . ASP A 1 116 ? -27.782 3.995 0.624 1.00 54.78 116 ASP A C 1
ATOM 864 O O . ASP A 1 116 ? -27.086 3.233 1.293 1.00 54.78 116 ASP A O 1
ATOM 868 N N . LEU A 1 117 ? -27.597 5.316 0.651 1.00 60.97 117 LEU A N 1
ATOM 869 C CA . LEU A 1 117 ? -26.657 6.022 1.529 1.00 60.97 117 LEU A CA 1
ATOM 870 C C . LEU A 1 117 ? -27.358 6.591 2.773 1.00 60.97 117 LEU A C 1
ATOM 872 O O . LEU A 1 117 ? -26.894 7.577 3.341 1.00 60.97 117 LEU A O 1
ATOM 876 N N . GLU A 1 118 ? -28.457 5.988 3.227 1.00 59.09 118 GLU A N 1
ATOM 877 C CA . GLU A 1 118 ? -29.137 6.433 4.455 1.00 59.09 118 GLU A CA 1
ATOM 878 C C . GLU A 1 118 ? -28.329 6.106 5.728 1.00 59.09 118 GLU A C 1
ATOM 880 O O . GLU A 1 118 ? -28.550 6.694 6.787 1.00 59.09 118 GLU A O 1
ATOM 885 N N . SER A 1 119 ? -27.322 5.227 5.640 1.00 61.75 119 SER A N 1
ATOM 886 C CA . SER A 1 119 ? -26.380 4.983 6.736 1.00 61.75 119 SER A CA 1
ATOM 887 C C . SER A 1 119 ? -24.933 4.903 6.248 1.00 61.75 119 SER A C 1
ATOM 889 O O . SER A 1 119 ? -24.422 3.830 5.918 1.00 61.75 119 SER A O 1
ATOM 891 N N . LEU A 1 120 ? -24.238 6.041 6.241 1.00 66.56 120 LEU A N 1
ATOM 892 C CA . LEU A 1 120 ? -22.791 6.059 6.048 1.00 66.56 120 LEU A CA 1
ATOM 893 C C . LEU A 1 120 ? -22.107 5.593 7.341 1.00 66.56 120 LEU A C 1
ATOM 895 O O . LEU A 1 120 ? -22.231 6.236 8.384 1.00 66.56 120 LEU A O 1
ATOM 899 N N . SER A 1 121 ? -21.378 4.479 7.283 1.00 74.31 121 SER A N 1
ATOM 900 C CA . SER A 1 121 ? -20.545 4.013 8.395 1.00 74.31 121 SER A CA 1
ATOM 901 C C . SER A 1 121 ? -19.112 3.796 7.927 1.00 74.31 121 SER A C 1
ATOM 903 O O . SER A 1 121 ? -18.864 3.337 6.814 1.00 74.31 121 SER A O 1
ATOM 905 N N . LEU A 1 122 ? -18.154 4.173 8.770 1.00 81.81 122 LEU A N 1
ATOM 906 C CA . LEU A 1 122 ? -16.737 3.959 8.501 1.00 81.81 122 LEU A CA 1
ATOM 907 C C . LEU A 1 122 ? -16.400 2.483 8.749 1.00 81.81 122 LEU A C 1
ATOM 909 O O . LEU A 1 122 ? -16.657 1.971 9.838 1.00 81.81 122 LEU A O 1
ATOM 913 N N . GLN A 1 123 ? -15.800 1.814 7.761 1.00 83.31 123 GLN A N 1
ATOM 914 C CA . GLN A 1 123 ? -15.428 0.396 7.826 1.00 83.31 123 GLN A CA 1
ATOM 915 C C . GLN A 1 123 ? -13.942 0.186 7.542 1.00 83.31 123 GLN A C 1
ATOM 917 O O . GLN A 1 123 ? -13.364 0.849 6.680 1.00 83.31 123 GLN A O 1
ATOM 922 N N . PHE A 1 124 ? -13.307 -0.724 8.285 1.00 84.25 124 PHE A N 1
ATOM 923 C CA . PHE A 1 124 ? -11.887 -1.022 8.118 1.00 84.25 124 PHE A CA 1
ATOM 924 C C . PHE A 1 124 ? -11.661 -1.746 6.788 1.00 84.25 124 PHE A C 1
ATOM 926 O O . PHE A 1 124 ? -12.044 -2.899 6.641 1.00 84.25 124 PHE A O 1
ATOM 933 N N . GLN A 1 125 ? -11.012 -1.080 5.829 1.00 81.88 125 GLN A N 1
ATOM 934 C CA . GLN A 1 125 ? -10.816 -1.654 4.493 1.00 81.88 125 GLN A CA 1
ATOM 935 C C . GLN A 1 125 ? -9.732 -2.741 4.456 1.00 81.88 125 GLN A C 1
ATOM 937 O O . GLN A 1 125 ? -9.894 -3.768 3.811 1.00 81.88 125 GLN A O 1
ATOM 942 N N . ARG A 1 126 ? -8.594 -2.501 5.120 1.00 81.62 126 ARG A N 1
ATOM 943 C CA . ARG A 1 126 ? -7.424 -3.406 5.086 1.00 81.62 126 ARG A CA 1
ATOM 944 C C . ARG A 1 126 ? -7.111 -4.061 6.426 1.00 81.62 126 ARG A C 1
ATOM 946 O O . ARG A 1 126 ? -6.354 -5.024 6.474 1.00 81.62 126 ARG A O 1
ATOM 953 N N . TYR A 1 127 ? -7.646 -3.508 7.509 1.00 84.25 127 TYR A N 1
ATOM 954 C CA . TYR A 1 127 ? -7.471 -4.058 8.845 1.00 84.25 127 TYR A CA 1
ATOM 955 C C . TYR A 1 127 ? -8.622 -5.004 9.150 1.00 84.25 127 TYR A C 1
ATOM 957 O O . TYR A 1 127 ? -9.777 -4.682 8.891 1.00 84.25 127 TYR A O 1
ATOM 965 N N . THR A 1 128 ? -8.308 -6.159 9.723 1.00 88.56 128 THR A N 1
ATOM 966 C CA . THR A 1 128 ? -9.321 -7.133 10.134 1.00 88.56 128 THR A CA 1
ATOM 967 C C . THR A 1 128 ? -9.547 -7.013 11.634 1.00 88.56 128 THR A C 1
ATOM 969 O O . THR A 1 128 ? -8.611 -7.177 12.419 1.00 88.56 128 THR A O 1
ATOM 972 N N . VAL A 1 129 ? -10.783 -6.715 12.035 1.00 87.50 129 VAL A N 1
ATOM 973 C CA . VAL A 1 129 ? -11.213 -6.804 13.436 1.00 87.50 129 VAL A CA 1
ATOM 974 C C . VAL A 1 129 ? -11.512 -8.259 13.780 1.00 87.50 129 VAL A C 1
ATOM 976 O O . VAL A 1 129 ? -12.043 -9.005 12.958 1.00 87.50 129 VAL A O 1
ATOM 979 N N . GLY A 1 130 ? -11.169 -8.683 14.989 1.00 85.44 130 GLY A N 1
ATOM 980 C CA . GLY A 1 130 ? -11.497 -10.024 15.454 1.00 85.44 130 GLY A CA 1
ATOM 981 C C . GLY A 1 130 ? -11.558 -10.124 16.968 1.00 85.44 130 GLY A C 1
ATOM 982 O O . GLY A 1 130 ? -11.233 -9.184 17.693 1.00 85.44 130 GLY A O 1
ATOM 983 N N . GLY A 1 131 ? -11.990 -11.290 17.433 1.00 85.44 131 GLY A N 1
ATOM 984 C CA . GLY A 1 131 ? -12.201 -11.596 18.839 1.00 85.44 131 GLY A CA 1
ATOM 985 C C . GLY A 1 131 ? -13.667 -11.864 19.172 1.00 85.44 131 GLY A C 1
ATOM 986 O O . GLY A 1 131 ? -14.486 -12.111 18.292 1.00 85.44 131 GLY A O 1
ATOM 987 N N . SER A 1 132 ? -13.976 -11.854 20.465 1.00 82.06 132 SER A N 1
ATOM 988 C CA . SER A 1 132 ? -15.303 -12.150 21.027 1.00 82.06 132 SER A CA 1
ATOM 989 C C . SER A 1 132 ? -16.148 -10.889 21.278 1.00 82.06 132 SER A C 1
ATOM 991 O O . SER A 1 132 ? -17.346 -10.985 21.529 1.00 82.06 132 SER A O 1
ATOM 993 N N . ALA A 1 133 ? -15.540 -9.700 21.201 1.00 78.94 133 ALA A N 1
ATOM 994 C CA . ALA A 1 133 ? -16.211 -8.420 21.416 1.00 78.94 133 ALA A CA 1
ATOM 995 C C . ALA A 1 133 ? -15.998 -7.469 20.228 1.00 78.94 133 ALA A C 1
ATOM 997 O O . ALA A 1 133 ? -14.868 -7.290 19.769 1.00 78.94 133 ALA A O 1
ATOM 998 N N . ASP A 1 134 ? -17.077 -6.832 19.770 1.00 79.81 134 ASP A N 1
ATOM 999 C CA . ASP A 1 134 ? -17.060 -5.841 18.691 1.00 79.81 134 ASP A CA 1
ATOM 1000 C C . ASP A 1 134 ? -16.955 -4.422 19.265 1.00 79.81 134 ASP A C 1
ATOM 1002 O O . ASP A 1 134 ? -17.950 -3.753 19.532 1.00 79.81 134 ASP A O 1
ATOM 1006 N N . ILE A 1 135 ? -15.723 -4.003 19.556 1.00 82.19 135 ILE A N 1
ATOM 1007 C CA . ILE A 1 135 ? -15.442 -2.734 20.249 1.00 82.19 135 ILE A CA 1
ATOM 1008 C C . ILE A 1 135 ? -14.717 -1.711 19.372 1.00 82.19 135 ILE A C 1
ATOM 1010 O O . ILE A 1 135 ? -14.591 -0.553 19.770 1.00 82.19 135 ILE A O 1
ATOM 1014 N N . TRP A 1 136 ? -14.194 -2.126 18.216 1.00 85.75 136 TRP A N 1
ATOM 1015 C CA . TRP A 1 136 ? -13.314 -1.312 17.380 1.00 85.75 136 TRP A CA 1
ATOM 1016 C C . TRP A 1 136 ? -14.117 -0.435 16.434 1.00 85.75 136 TRP A C 1
ATOM 1018 O O . TRP A 1 136 ? -14.881 -0.929 15.609 1.00 85.75 136 TRP A O 1
ATOM 1028 N N . ARG A 1 137 ? -13.894 0.878 16.493 1.00 82.56 137 ARG A N 1
ATOM 1029 C CA . ARG A 1 137 ? -14.523 1.829 15.574 1.00 82.56 137 ARG A CA 1
ATOM 1030 C C . ARG A 1 137 ? -13.519 2.837 15.047 1.00 82.56 137 ARG A C 1
ATOM 1032 O O . ARG A 1 137 ? -12.542 3.177 15.715 1.00 82.56 137 ARG A O 1
ATOM 1039 N N . MET A 1 138 ? -13.798 3.329 13.845 1.00 86.88 138 MET A N 1
ATOM 1040 C CA . MET A 1 138 ? -13.132 4.496 13.283 1.00 86.88 138 MET A CA 1
ATOM 1041 C C . MET A 1 138 ? -14.022 5.712 13.435 1.00 86.88 138 MET A C 1
ATOM 1043 O O . MET A 1 138 ? -15.220 5.647 13.158 1.00 86.88 138 MET A O 1
ATOM 1047 N N . ALA A 1 139 ? -13.424 6.808 13.873 1.00 86.06 139 ALA A N 1
ATOM 1048 C CA . ALA A 1 139 ? -14.097 8.085 14.006 1.00 86.06 139 ALA A CA 1
ATOM 1049 C C . ALA A 1 139 ? -13.062 9.212 14.042 1.00 86.06 139 ALA A C 1
ATOM 1051 O O . ALA A 1 139 ? -11.863 8.975 14.231 1.00 86.06 139 ALA A O 1
ATOM 1052 N N . GLU A 1 140 ? -13.523 10.446 13.877 1.00 87.81 140 GLU A N 1
ATOM 1053 C CA . GLU A 1 140 ? -12.676 11.601 14.156 1.00 87.81 140 GLU A CA 1
ATOM 1054 C C . GLU A 1 140 ? -12.402 11.698 15.669 1.00 87.81 140 GLU A C 1
ATOM 1056 O O . GLU A 1 140 ? -13.293 11.406 16.474 1.00 87.81 140 GLU A O 1
ATOM 1061 N N . PRO A 1 141 ? -11.218 12.170 16.103 1.00 84.50 141 PRO A N 1
ATOM 1062 C CA . PRO A 1 141 ? -10.900 12.351 17.526 1.00 84.50 141 PRO A CA 1
ATOM 1063 C C . PRO A 1 141 ? -11.921 13.199 18.314 1.00 84.50 141 PRO A C 1
ATOM 1065 O O . PRO A 1 141 ? -12.045 13.078 19.536 1.00 84.50 141 PRO A O 1
ATOM 1068 N N . SER A 1 142 ? -12.655 14.077 17.624 1.00 80.75 142 SER A N 1
ATOM 1069 C CA . SER A 1 142 ? -13.729 14.918 18.167 1.00 80.75 142 SER A CA 1
ATOM 1070 C C . SER A 1 142 ? -14.991 14.131 18.547 1.00 80.75 142 SER A C 1
ATOM 1072 O O . SER A 1 142 ? -15.720 14.562 19.439 1.00 80.75 142 SER A O 1
ATOM 1074 N N . GLN A 1 143 ? -15.234 12.989 17.900 1.00 82.75 143 GLN A N 1
ATOM 1075 C CA . GLN A 1 143 ? -16.437 12.170 18.064 1.00 82.75 143 GLN A CA 1
ATOM 1076 C C . GLN A 1 143 ? -16.340 11.194 19.243 1.00 82.75 143 GLN A C 1
ATOM 1078 O O . GLN A 1 143 ? -17.358 10.660 19.681 1.00 82.75 143 GLN A O 1
ATOM 1083 N N . PHE A 1 144 ? -15.139 10.963 19.780 1.00 81.12 144 PHE A N 1
ATOM 1084 C CA . PHE A 1 144 ? -14.971 10.148 20.979 1.00 81.12 144 PHE A CA 1
ATOM 1085 C C . PHE A 1 144 ? -15.411 10.933 22.215 1.00 81.12 144 PHE A C 1
ATOM 1087 O O . PHE A 1 144 ? -14.793 11.928 22.603 1.00 81.12 144 PHE A O 1
ATOM 1094 N N . ASN A 1 145 ? -16.486 10.458 22.840 1.00 74.25 145 ASN A N 1
ATOM 1095 C CA . ASN A 1 145 ? -16.975 10.986 24.102 1.00 74.25 145 ASN A CA 1
ATOM 1096 C C . ASN A 1 145 ? -15.993 10.618 25.224 1.00 74.25 145 ASN A C 1
ATOM 1098 O O . ASN A 1 145 ? -15.560 9.476 25.325 1.00 74.25 145 ASN A O 1
ATOM 1102 N N . GLY A 1 146 ? -15.581 11.582 26.039 1.00 78.88 146 GLY A N 1
ATOM 1103 C CA . GLY A 1 146 ? -14.566 11.357 27.066 1.00 78.88 146 GLY A CA 1
ATOM 1104 C C . GLY A 1 146 ? -13.887 12.649 27.488 1.00 78.88 146 GLY A C 1
ATOM 1105 O O . GLY A 1 146 ? -13.571 13.508 26.654 1.00 78.88 146 GLY A O 1
ATOM 1106 N N . ALA A 1 147 ? -13.666 12.797 28.796 1.00 85.12 147 ALA A N 1
ATOM 1107 C CA . ALA A 1 147 ? -12.963 13.949 29.341 1.00 85.12 147 ALA A CA 1
ATOM 1108 C C . ALA A 1 147 ? -11.530 13.999 28.797 1.00 85.12 147 ALA A C 1
ATOM 1110 O O . ALA A 1 147 ? -10.866 12.968 28.657 1.00 85.12 147 ALA A O 1
ATOM 1111 N N . PHE A 1 148 ? -11.048 15.206 28.503 1.00 87.25 148 PHE A N 1
ATOM 1112 C CA . PHE A 1 148 ? -9.651 15.395 28.142 1.00 87.25 148 PHE A CA 1
ATOM 1113 C C . PHE A 1 148 ? -8.742 14.979 29.302 1.00 87.25 148 PHE A C 1
ATOM 1115 O O . PHE A 1 148 ? -8.979 15.313 30.462 1.00 87.25 148 PHE A O 1
ATOM 1122 N N . ALA A 1 149 ? -7.678 14.271 28.956 1.00 85.19 149 ALA A N 1
ATOM 1123 C CA . ALA A 1 149 ? -6.619 13.816 29.835 1.00 85.19 149 ALA A CA 1
ATOM 1124 C C . ALA A 1 149 ? -5.267 14.319 29.306 1.00 85.19 149 ALA A C 1
ATOM 1126 O O . ALA A 1 149 ? -5.163 14.822 28.185 1.00 85.19 149 ALA A O 1
ATOM 1127 N N . MET A 1 150 ? -4.223 14.202 30.131 1.00 84.25 150 MET A N 1
ATOM 1128 C CA . MET A 1 150 ? -2.840 14.533 29.756 1.00 84.25 150 MET A CA 1
ATOM 1129 C C . MET A 1 150 ? -2.701 15.911 29.084 1.00 84.25 150 MET A C 1
ATOM 1131 O O . MET A 1 150 ? -2.213 16.019 27.962 1.00 84.25 150 MET A O 1
ATOM 1135 N N . ASN A 1 151 ? -3.164 16.972 29.753 1.00 88.31 151 ASN A N 1
ATOM 1136 C CA . ASN A 1 151 ? -3.101 18.341 29.226 1.00 88.31 151 ASN A CA 1
ATOM 1137 C C . ASN A 1 151 ? -3.666 18.459 27.793 1.00 88.31 151 ASN A C 1
ATOM 1139 O O . ASN A 1 151 ? -3.028 19.019 26.907 1.00 88.31 151 ASN A O 1
ATOM 1143 N N . TYR A 1 152 ? -4.851 17.884 27.566 1.00 84.12 152 TYR A N 1
ATOM 1144 C CA . TYR A 1 152 ? -5.567 17.897 26.283 1.00 84.12 152 TYR A CA 1
ATOM 1145 C C . TYR A 1 152 ? -4.910 17.107 25.137 1.00 84.12 152 TYR A C 1
ATOM 1147 O O . TYR A 1 152 ? -5.380 17.185 24.003 1.00 84.12 152 TYR A O 1
ATOM 1155 N N . SER A 1 153 ? -3.874 16.306 25.407 1.00 87.38 153 SER A N 1
ATOM 1156 C CA . SER A 1 153 ? -3.259 15.425 24.396 1.00 87.38 153 SER A CA 1
ATOM 1157 C C . SER A 1 153 ? -3.987 14.087 24.215 1.00 87.38 153 SER A C 1
ATOM 1159 O O . SER A 1 153 ? -3.772 13.393 23.221 1.00 87.38 153 SER A O 1
ATOM 1161 N N . ALA A 1 154 ? -4.881 13.729 25.140 1.00 87.81 154 ALA A N 1
ATOM 1162 C CA . ALA A 1 154 ? -5.664 12.502 25.072 1.00 87.81 154 ALA A CA 1
ATOM 1163 C C . ALA A 1 154 ? -7.086 12.694 25.614 1.00 87.81 154 ALA A C 1
ATOM 1165 O O . ALA A 1 154 ? -7.399 13.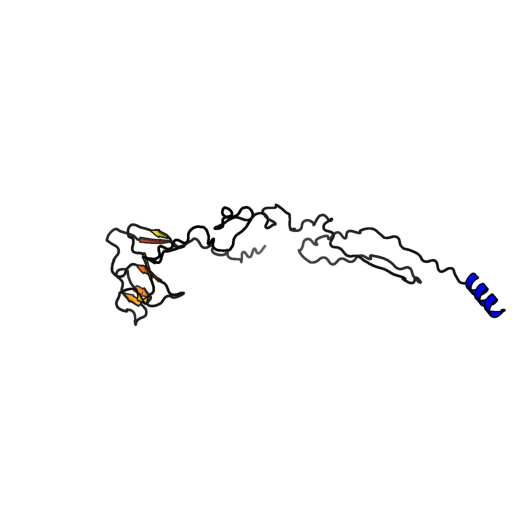696 26.258 1.00 87.81 154 ALA A O 1
ATOM 1166 N N . ARG A 1 155 ? -7.945 11.708 25.379 1.00 85.94 155 ARG A N 1
ATOM 1167 C CA . ARG A 1 155 ? -9.274 11.541 25.965 1.00 85.94 155 ARG A CA 1
ATOM 1168 C C . ARG A 1 155 ? -9.311 10.245 26.760 1.00 85.94 155 ARG A C 1
ATOM 1170 O O . ARG A 1 155 ? -8.773 9.231 26.321 1.00 85.94 155 ARG A O 1
ATOM 1177 N N . GLN A 1 156 ? -9.952 10.283 27.921 1.00 84.75 156 GLN A N 1
ATOM 1178 C CA . GLN A 1 156 ? -10.195 9.089 28.723 1.00 84.75 156 GLN A CA 1
ATOM 1179 C C . GLN A 1 156 ? -11.332 8.265 28.106 1.00 84.75 156 GLN A C 1
ATOM 1181 O O . GLN A 1 156 ? -12.427 8.784 27.903 1.00 84.75 156 GLN A O 1
ATOM 1186 N N . ALA A 1 157 ? -11.074 6.984 27.864 1.00 80.31 157 ALA A N 1
ATOM 1187 C CA . ALA A 1 157 ? -12.036 5.980 27.427 1.00 80.31 157 ALA A CA 1
ATOM 1188 C C . ALA A 1 157 ? -12.040 4.785 28.391 1.00 80.31 157 ALA A C 1
ATOM 1190 O O . ALA A 1 157 ? -11.112 4.613 29.191 1.00 80.31 157 ALA A O 1
ATOM 1191 N N . ALA A 1 158 ? -13.068 3.938 28.297 1.00 72.31 158 ALA A N 1
ATOM 1192 C CA . ALA A 1 158 ? -13.166 2.709 29.081 1.00 72.31 158 ALA A CA 1
ATOM 1193 C C . ALA A 1 158 ? -11.974 1.752 28.861 1.00 72.31 158 ALA A C 1
ATOM 1195 O O . ALA A 1 158 ? -11.530 1.093 29.798 1.00 72.31 158 ALA A O 1
ATOM 1196 N N . GLY A 1 159 ? -11.424 1.717 27.640 1.00 72.75 159 GLY A N 1
ATOM 1197 C CA . GLY A 1 159 ? -10.270 0.893 27.260 1.00 72.75 159 GLY A CA 1
ATOM 1198 C C . GLY A 1 159 ? -8.893 1.547 27.441 1.00 72.75 159 GLY A C 1
ATOM 1199 O O . GLY A 1 159 ? -7.887 0.914 27.129 1.00 72.75 159 GLY A O 1
ATOM 1200 N N . GLY A 1 160 ? -8.817 2.796 27.920 1.00 81.38 160 GLY A N 1
ATOM 1201 C CA . GLY A 1 160 ? -7.552 3.519 28.088 1.00 81.38 160 GLY A CA 1
ATOM 1202 C C . GLY A 1 160 ? -7.597 4.958 27.580 1.00 81.38 160 GLY A C 1
ATOM 1203 O O . GLY A 1 160 ? -8.596 5.654 27.739 1.00 81.38 160 GLY A O 1
ATOM 1204 N N . LEU A 1 161 ? -6.487 5.425 27.007 1.00 86.50 161 LEU A N 1
ATOM 1205 C CA . LEU A 1 161 ? -6.347 6.791 26.507 1.00 86.50 161 LEU A CA 1
ATOM 1206 C C . LEU A 1 161 ? -6.393 6.813 24.982 1.00 86.50 161 LEU A C 1
ATOM 1208 O O . LEU A 1 161 ? -5.609 6.137 24.320 1.00 86.50 161 LEU A O 1
ATOM 1212 N N . ILE A 1 162 ? -7.295 7.626 24.444 1.00 87.38 162 ILE A N 1
ATOM 1213 C CA . ILE A 1 162 ? -7.443 7.871 23.010 1.00 87.38 162 ILE A CA 1
ATOM 1214 C C . ILE A 1 162 ? -6.724 9.185 22.680 1.00 87.38 162 ILE A C 1
ATOM 1216 O O . ILE A 1 162 ? -6.995 10.178 23.352 1.00 87.38 162 ILE A O 1
ATOM 1220 N N . PRO A 1 163 ? -5.827 9.252 21.684 1.00 88.12 163 PRO A N 1
ATOM 1221 C CA . PRO A 1 163 ? -5.201 10.511 21.279 1.00 88.12 163 PRO A CA 1
ATOM 1222 C C . PRO A 1 163 ? -6.238 11.585 20.923 1.00 88.12 163 PRO A C 1
ATOM 1224 O O . PRO A 1 163 ? -7.260 11.289 20.304 1.00 88.12 163 PRO A O 1
ATOM 1227 N N . SER A 1 164 ? -5.984 12.843 21.291 1.00 87.25 164 SER A N 1
ATOM 1228 C CA . SER A 1 164 ? -6.899 13.946 20.962 1.00 87.25 164 SER A CA 1
ATOM 1229 C C . SER A 1 164 ? -6.833 14.384 19.494 1.00 87.25 164 SER A C 1
ATOM 1231 O O . SER A 1 164 ? -7.718 15.110 19.044 1.00 87.25 164 SER A O 1
ATOM 1233 N N . LEU A 1 165 ? -5.817 13.928 18.752 1.00 88.00 165 LEU A N 1
ATOM 1234 C CA . LEU A 1 165 ? -5.587 14.180 17.329 1.00 88.00 165 LEU A CA 1
ATOM 1235 C C . LEU A 1 165 ? -5.012 12.925 16.652 1.00 88.00 165 LEU A C 1
ATOM 1237 O O . LEU A 1 165 ? -4.301 12.147 17.289 1.00 88.00 165 LEU A O 1
ATOM 1241 N N . ALA A 1 166 ? -5.298 12.748 15.360 1.00 86.00 166 ALA A N 1
ATOM 1242 C CA . ALA A 1 166 ? -4.644 11.734 14.535 1.00 86.00 166 ALA A CA 1
ATOM 1243 C C . ALA A 1 166 ? -3.197 12.157 14.232 1.00 86.00 166 ALA A C 1
ATOM 1245 O O . ALA A 1 166 ? -2.935 13.335 13.992 1.00 86.00 166 ALA A O 1
ATOM 1246 N N . THR A 1 167 ? -2.258 11.206 14.248 1.00 83.94 167 THR A N 1
ATOM 1247 C CA . THR A 1 167 ? -0.863 11.468 13.850 1.00 83.94 167 THR A CA 1
ATOM 1248 C C . THR A 1 167 ? -0.762 11.749 12.354 1.00 83.94 167 THR A C 1
ATOM 1250 O O . THR A 1 167 ? -0.069 12.679 11.963 1.00 83.94 167 THR A O 1
ATOM 1253 N N . ASP 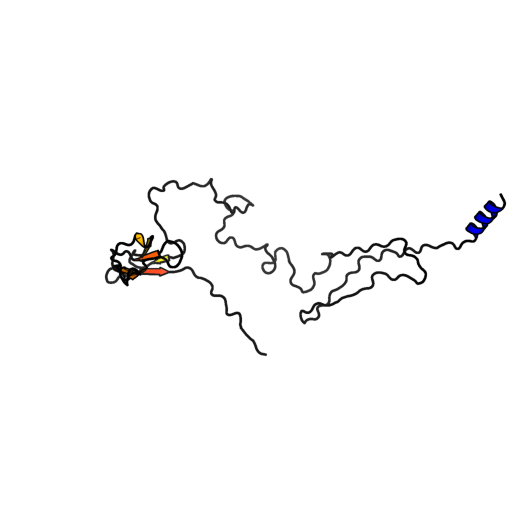A 1 168 ? -1.515 10.993 11.553 1.00 83.94 168 ASP A N 1
ATOM 1254 C CA . ASP A 1 168 ? -1.655 11.164 10.112 1.00 83.94 168 ASP A CA 1
ATOM 1255 C C . ASP A 1 168 ? -3.135 11.012 9.727 1.00 83.94 168 ASP A C 1
ATOM 1257 O O . ASP A 1 168 ? -3.830 10.125 10.227 1.00 83.94 168 ASP A O 1
ATOM 1261 N N . GLY A 1 169 ? -3.624 11.869 8.826 1.00 86.06 169 GLY A N 1
ATOM 1262 C CA . GLY A 1 169 ? -5.024 11.870 8.387 1.00 86.06 169 GLY A CA 1
ATOM 1263 C C . GLY A 1 169 ? -5.999 12.509 9.388 1.00 86.06 169 GLY A C 1
ATOM 1264 O O . GLY A 1 169 ? -5.608 13.308 10.235 1.00 86.06 169 GLY A O 1
ATOM 1265 N N . SER A 1 170 ? -7.294 12.199 9.253 1.00 87.31 170 SER A N 1
ATOM 1266 C CA . SER A 1 170 ? -8.379 12.766 10.079 1.00 87.31 170 SER A CA 1
ATOM 1267 C C . SER A 1 170 ? -9.066 11.755 11.003 1.00 87.31 170 SER A C 1
ATOM 1269 O O . SER A 1 170 ? -9.809 12.151 11.900 1.00 87.31 170 SER A O 1
ATOM 1271 N N . LEU A 1 171 ? -8.827 10.458 10.801 1.00 88.19 171 LEU A N 1
ATOM 1272 C CA . LEU A 1 171 ? -9.514 9.375 11.500 1.00 88.19 171 LEU A CA 1
ATOM 1273 C C . LEU A 1 171 ? -8.559 8.638 12.432 1.00 88.19 171 LEU A C 1
ATOM 1275 O O . LEU A 1 171 ? -7.387 8.440 12.114 1.00 88.19 171 LEU A O 1
ATOM 1279 N N . ILE A 1 172 ? -9.088 8.174 13.558 1.00 88.38 172 ILE A N 1
ATOM 1280 C CA . ILE A 1 172 ? -8.392 7.254 14.455 1.00 88.38 172 ILE A CA 1
ATOM 1281 C C . ILE A 1 172 ? -9.235 5.999 14.663 1.00 88.38 172 ILE A C 1
ATOM 1283 O O . ILE A 1 172 ? -10.466 6.048 14.671 1.00 88.38 172 ILE A O 1
ATOM 1287 N N . ALA A 1 173 ? -8.554 4.872 14.844 1.00 87.06 173 ALA A N 1
ATOM 1288 C CA . ALA A 1 173 ? -9.156 3.611 15.245 1.00 87.06 173 ALA A CA 1
ATOM 1289 C C . ALA A 1 173 ? -9.027 3.464 16.761 1.00 87.06 173 ALA A C 1
ATOM 1291 O O . ALA A 1 173 ? -7.918 3.514 17.297 1.00 87.06 173 ALA A O 1
ATOM 1292 N N . SER A 1 174 ? -10.144 3.292 17.460 1.00 83.81 174 SER A N 1
ATOM 1293 C CA . SER A 1 174 ? -10.123 3.100 18.907 1.00 83.81 174 SER A CA 1
ATOM 1294 C C . SER A 1 174 ? -11.298 2.264 19.394 1.00 83.81 174 SER A C 1
ATOM 1296 O O . SER A 1 174 ? -12.269 2.039 18.669 1.00 83.81 174 SER A O 1
ATOM 1298 N N . THR A 1 175 ? -11.192 1.799 20.635 1.00 80.88 175 THR A N 1
ATOM 1299 C CA . THR A 1 175 ? -12.281 1.123 21.330 1.00 80.88 175 THR A CA 1
ATOM 1300 C C . THR A 1 175 ? -13.331 2.141 21.753 1.00 80.88 175 THR A C 1
ATOM 1302 O O . THR A 1 175 ? -12.980 3.246 22.177 1.00 80.88 175 THR A O 1
ATOM 1305 N N . LEU A 1 176 ? -14.606 1.772 21.690 1.00 71.25 176 LEU A N 1
ATOM 1306 C CA . LEU A 1 176 ? -15.702 2.619 22.155 1.00 71.25 176 LEU A CA 1
ATOM 1307 C C . LEU A 1 176 ? -15.453 3.163 23.578 1.00 71.25 176 LEU A C 1
ATOM 1309 O O . LEU A 1 176 ? -15.133 2.388 24.480 1.00 71.25 176 LEU A O 1
ATOM 1313 N N . PRO A 1 177 ? -15.608 4.481 23.815 1.00 65.00 177 PRO A N 1
ATOM 1314 C CA . PRO A 1 177 ? -15.405 5.042 25.147 1.00 65.00 177 PRO A CA 1
ATOM 1315 C C . PRO A 1 177 ? -16.403 4.537 26.184 1.00 65.00 177 PRO A C 1
ATOM 1317 O O . PRO A 1 177 ? -16.081 4.546 27.369 1.00 65.00 177 PRO A O 1
ATOM 1320 N N . GLU A 1 178 ? -17.588 4.117 25.734 1.00 65.25 178 GLU A N 1
ATOM 1321 C CA . GLU A 1 178 ? -18.719 3.754 26.594 1.00 65.25 178 GLU A CA 1
ATOM 1322 C C . GLU A 1 178 ? -18.838 2.241 26.833 1.00 65.25 178 GLU A C 1
ATOM 1324 O O . GLU A 1 178 ? -19.477 1.836 27.799 1.00 65.25 178 GLU A O 1
ATOM 1329 N N . ASP A 1 179 ? -18.141 1.419 26.038 1.00 71.62 179 ASP A N 1
ATOM 1330 C CA . ASP A 1 179 ? -18.193 -0.043 26.121 1.00 71.62 179 ASP A CA 1
ATOM 1331 C C . ASP A 1 179 ? -16.828 -0.619 26.539 1.00 71.62 179 ASP A C 1
ATOM 1333 O O . ASP A 1 179 ? -15.991 -0.941 25.687 1.00 71.62 179 ASP A O 1
ATOM 1337 N N . PRO A 1 180 ? -16.555 -0.753 27.855 1.00 71.94 180 PRO A N 1
ATOM 1338 C CA . PRO A 1 180 ? -15.405 -1.517 28.322 1.00 71.94 180 PRO A CA 1
ATOM 1339 C C . PRO A 1 180 ? -15.482 -2.953 27.806 1.00 71.94 180 PRO A C 1
ATOM 1341 O O . PRO A 1 180 ? -16.557 -3.548 27.748 1.00 71.94 180 PRO A O 1
ATOM 1344 N N . LEU A 1 181 ? -14.322 -3.544 27.517 1.00 78.44 181 LEU A N 1
ATOM 1345 C CA . LEU A 1 181 ? -14.229 -4.952 27.146 1.00 78.44 181 LEU A CA 1
ATOM 1346 C C . LEU A 1 181 ? -14.815 -5.827 28.281 1.00 78.44 181 LEU A C 1
ATOM 1348 O O . LEU A 1 181 ? -14.282 -5.797 29.397 1.00 78.44 181 LEU A O 1
ATOM 1352 N N . PRO A 1 182 ? -15.888 -6.607 28.039 1.00 81.31 182 PRO A N 1
ATOM 1353 C CA . PRO A 1 182 ? -16.479 -7.460 29.065 1.00 81.31 182 PRO A CA 1
ATOM 1354 C C . PRO A 1 182 ? -15.482 -8.485 29.617 1.00 81.31 182 PRO A C 1
ATOM 1356 O O . PRO A 1 182 ? -14.620 -8.997 28.896 1.00 81.31 182 PRO A O 1
ATOM 1359 N N . ALA A 1 183 ? -15.619 -8.835 30.897 1.00 82.31 183 ALA A N 1
ATOM 1360 C CA . ALA A 1 183 ? -14.731 -9.802 31.536 1.00 82.31 183 ALA A CA 1
ATOM 1361 C C . ALA A 1 183 ? -14.746 -11.155 30.799 1.00 82.31 183 ALA A C 1
ATOM 1363 O O . ALA A 1 183 ? -15.805 -11.707 30.510 1.00 82.31 183 ALA A O 1
ATOM 1364 N N . GLY A 1 184 ? -13.559 -11.694 30.507 1.00 85.06 184 GLY A N 1
ATOM 1365 C CA . GLY A 1 184 ? -13.401 -12.968 29.796 1.00 85.06 184 GLY A CA 1
ATOM 1366 C C . GLY A 1 184 ? -13.526 -12.883 28.269 1.00 85.06 184 GLY A C 1
ATOM 1367 O O . GLY A 1 184 ? -13.413 -13.911 27.603 1.00 85.06 184 GLY A O 1
ATOM 1368 N N . THR A 1 185 ? -13.720 -11.690 27.702 1.00 87.75 185 THR A N 1
ATOM 1369 C CA . THR A 1 185 ? -13.684 -11.469 26.248 1.00 87.75 185 THR A CA 1
ATOM 1370 C C . THR A 1 185 ? -12.332 -10.911 25.801 1.00 87.75 185 THR A C 1
ATOM 1372 O O . THR A 1 185 ? -11.511 -10.487 26.613 1.00 87.75 185 THR A O 1
ATOM 1375 N N . HIS A 1 186 ? -12.076 -10.954 24.496 1.00 86.88 186 HIS A N 1
ATOM 1376 C CA . HIS A 1 186 ? -10.883 -10.389 23.873 1.00 86.88 186 HIS A CA 1
ATOM 1377 C C . HIS A 1 186 ? -11.265 -9.762 22.533 1.00 86.88 186 HIS A C 1
ATOM 1379 O O . HIS A 1 186 ? -12.224 -10.200 21.898 1.00 86.88 186 HIS A O 1
ATOM 1385 N N . ALA A 1 187 ? -10.497 -8.768 22.102 1.00 87.38 187 ALA A N 1
ATOM 1386 C CA . ALA A 1 187 ? -10.632 -8.138 20.798 1.00 87.38 187 ALA A CA 1
ATOM 1387 C C . ALA A 1 187 ? -9.243 -7.773 20.267 1.00 87.38 187 ALA A C 1
ATOM 1389 O O . ALA A 1 187 ? -8.358 -7.402 21.042 1.00 87.38 187 ALA A O 1
ATOM 1390 N N . TRP A 1 188 ? -9.050 -7.858 18.956 1.00 88.50 188 TRP A N 1
ATOM 1391 C CA . TRP A 1 188 ? -7.814 -7.467 18.285 1.00 88.50 188 TRP A CA 1
ATOM 1392 C C . TRP A 1 188 ? -8.107 -6.796 16.947 1.00 88.50 188 TRP A C 1
ATOM 1394 O O . TRP A 1 188 ? -9.168 -6.979 16.350 1.00 88.50 188 TRP A O 1
ATOM 1404 N N . LEU A 1 189 ? -7.125 -6.031 16.479 1.00 87.75 189 LEU A N 1
ATOM 1405 C CA . LEU A 1 189 ? -7.108 -5.410 15.165 1.00 87.75 189 LEU A CA 1
ATOM 1406 C C . LEU A 1 189 ? -5.832 -5.865 14.453 1.00 87.75 189 LEU A C 1
ATOM 1408 O O . LEU A 1 189 ? -4.726 -5.606 14.928 1.00 87.75 189 LEU A O 1
ATOM 1412 N N . THR A 1 190 ? -5.979 -6.566 13.334 1.00 90.56 190 THR A N 1
ATOM 1413 C CA . THR A 1 190 ? -4.857 -7.121 12.569 1.00 90.56 190 THR A CA 1
ATOM 1414 C C . THR A 1 190 ? -4.605 -6.271 11.331 1.00 90.56 190 THR A C 1
ATOM 1416 O O . THR A 1 190 ? -5.518 -6.042 10.540 1.00 90.56 190 THR A O 1
ATOM 1419 N N . SER A 1 191 ? -3.371 -5.790 11.165 1.00 88.69 191 SER A N 1
ATOM 1420 C CA . SER A 1 191 ? -2.942 -5.052 9.974 1.00 88.69 191 SER A CA 1
ATOM 1421 C C . SER A 1 191 ? -2.723 -5.983 8.779 1.00 88.69 191 SER A C 1
ATOM 1423 O O . SER A 1 191 ? -2.385 -7.153 8.976 1.00 88.69 191 SER A O 1
ATOM 1425 N N . PRO A 1 192 ? -2.811 -5.472 7.540 1.00 88.25 192 PRO A N 1
ATOM 1426 C CA . PRO A 1 192 ? -2.369 -6.224 6.372 1.00 88.25 192 PRO A CA 1
ATOM 1427 C C . PRO A 1 192 ? -0.864 -6.518 6.459 1.00 88.25 192 PRO A C 1
ATOM 1429 O O . PRO A 1 192 ? -0.098 -5.773 7.080 1.00 88.25 192 PRO A O 1
ATOM 1432 N N . THR A 1 193 ? -0.422 -7.597 5.816 1.00 84.56 193 THR A N 1
ATOM 1433 C CA . THR A 1 193 ? 1.004 -7.915 5.699 1.00 84.56 193 THR A CA 1
ATOM 1434 C C . THR A 1 193 ? 1.693 -6.872 4.823 1.00 84.56 193 THR A C 1
ATOM 1436 O O . THR A 1 193 ? 1.324 -6.700 3.663 1.00 84.56 193 THR A O 1
ATOM 1439 N N . SER A 1 194 ? 2.704 -6.191 5.362 1.00 82.88 194 SER A N 1
ATOM 1440 C CA . SER A 1 194 ? 3.574 -5.298 4.593 1.00 82.88 194 SER A CA 1
ATOM 1441 C C . SER A 1 194 ? 4.948 -5.948 4.442 1.00 82.88 194 SER A C 1
ATOM 1443 O O . SER A 1 194 ? 5.543 -6.305 5.464 1.00 82.88 194 SER A O 1
ATOM 1445 N N . PRO A 1 195 ? 5.482 -6.103 3.217 1.00 80.81 195 PRO A N 1
ATOM 1446 C CA . PRO A 1 195 ? 6.834 -6.605 3.038 1.00 80.81 195 PRO A CA 1
ATOM 1447 C C . PRO A 1 195 ? 7.813 -5.604 3.653 1.00 80.81 195 PRO A C 1
ATOM 1449 O O . PRO A 1 195 ? 7.792 -4.413 3.343 1.00 80.81 195 PRO A O 1
ATOM 1452 N N . VAL A 1 196 ? 8.666 -6.086 4.551 1.00 79.94 196 VAL A N 1
ATOM 1453 C CA . VAL A 1 196 ? 9.808 -5.307 5.028 1.00 79.94 196 VAL A CA 1
ATOM 1454 C C . VAL A 1 196 ? 10.913 -5.465 3.983 1.00 79.94 196 VAL A C 1
ATOM 1456 O O . VAL A 1 196 ? 11.244 -6.607 3.650 1.00 79.94 196 VAL A O 1
ATOM 1459 N N . PRO A 1 197 ? 11.488 -4.371 3.447 1.00 75.94 197 PRO A N 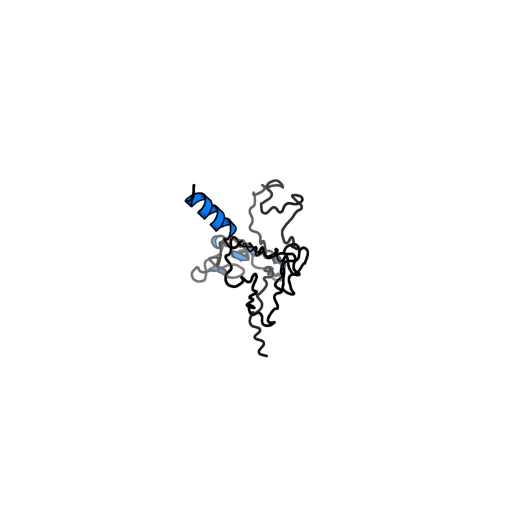1
ATOM 1460 C CA . PRO A 1 197 ? 12.607 -4.472 2.522 1.00 75.94 197 PRO A CA 1
ATOM 1461 C C . PRO A 1 197 ? 13.736 -5.293 3.145 1.00 75.94 197 PRO A C 1
ATOM 1463 O O . PRO A 1 197 ? 14.134 -5.055 4.289 1.00 75.94 197 PRO A O 1
ATOM 1466 N N . SER A 1 198 ? 14.266 -6.262 2.401 1.00 74.38 198 SER A N 1
ATOM 1467 C CA . SER A 1 198 ? 15.462 -6.982 2.829 1.00 74.38 198 SER A CA 1
ATOM 1468 C C . SER A 1 198 ? 16.622 -5.997 2.966 1.00 74.38 198 SER A C 1
ATOM 1470 O O . SER A 1 198 ? 16.821 -5.150 2.095 1.00 74.38 198 SER A O 1
ATOM 1472 N N . LEU A 1 199 ? 17.411 -6.118 4.036 1.00 69.00 199 LEU A N 1
ATOM 1473 C CA . LEU A 1 199 ? 18.642 -5.347 4.216 1.00 69.00 199 LEU A CA 1
ATOM 1474 C C . LEU A 1 199 ? 19.537 -5.504 2.973 1.00 69.00 199 LEU A C 1
ATOM 1476 O O . LEU A 1 199 ? 20.038 -6.592 2.703 1.00 69.00 199 LEU A O 1
ATOM 1480 N N . ALA A 1 200 ? 19.762 -4.409 2.241 1.00 56.75 200 ALA A N 1
ATOM 1481 C CA . ALA A 1 200 ? 20.538 -4.380 0.996 1.00 56.75 200 ALA A CA 1
ATOM 1482 C C . ALA A 1 200 ? 22.054 -4.622 1.180 1.00 56.75 200 ALA A C 1
ATOM 1484 O O . ALA A 1 200 ? 22.805 -4.631 0.212 1.00 56.75 200 ALA A O 1
ATOM 1485 N N . ASN A 1 201 ? 22.521 -4.843 2.412 1.00 58.59 201 ASN A N 1
ATOM 1486 C CA . ASN A 1 201 ? 23.941 -4.909 2.745 1.00 58.59 201 ASN A CA 1
ATOM 1487 C C . ASN A 1 201 ? 24.362 -6.323 3.171 1.00 58.59 201 ASN A C 1
ATOM 1489 O O . ASN A 1 201 ? 24.805 -6.532 4.299 1.00 58.59 201 ASN A O 1
ATOM 1493 N N . GLN A 1 202 ? 24.265 -7.305 2.271 1.00 53.38 202 GLN A N 1
ATOM 1494 C CA . GLN A 1 202 ? 25.104 -8.504 2.376 1.00 53.38 202 GLN A CA 1
ATOM 1495 C C . GLN A 1 202 ? 26.463 -8.203 1.737 1.00 53.38 202 GLN A C 1
ATOM 1497 O O . GLN A 1 202 ? 26.725 -8.569 0.594 1.00 53.38 202 GLN A O 1
ATOM 1502 N N . TRP A 1 203 ? 27.344 -7.526 2.477 1.00 52.84 203 TRP A N 1
ATOM 1503 C CA . TRP A 1 203 ? 28.751 -7.423 2.093 1.00 52.84 203 TRP A CA 1
ATOM 1504 C C . TRP A 1 203 ? 29.395 -8.805 2.234 1.00 52.84 203 TRP A C 1
ATOM 1506 O O . TRP A 1 203 ? 29.873 -9.177 3.305 1.00 52.84 203 TRP A O 1
ATOM 15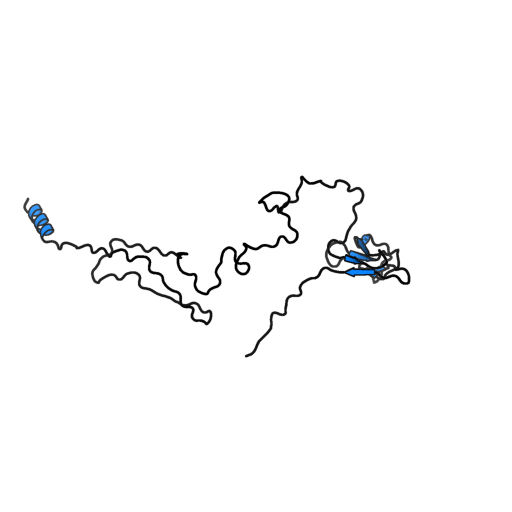16 N N . LYS A 1 204 ? 29.380 -9.596 1.159 1.00 49.34 204 LYS A N 1
ATOM 1517 C CA . LYS A 1 204 ? 30.247 -10.769 1.046 1.00 49.34 204 LYS A CA 1
ATOM 1518 C C . LYS A 1 204 ? 31.661 -10.263 0.775 1.00 49.34 204 LYS A C 1
ATOM 1520 O O . LYS A 1 204 ? 32.017 -10.011 -0.370 1.00 49.34 204 LYS A O 1
ATOM 1525 N N . LEU A 1 205 ? 32.447 -10.080 1.833 1.00 48.19 205 LEU A N 1
ATOM 1526 C CA . LEU A 1 205 ? 33.901 -10.041 1.698 1.00 48.19 205 LEU A CA 1
ATOM 1527 C C . LEU A 1 205 ? 34.361 -11.467 1.380 1.00 48.19 205 LEU A C 1
ATOM 1529 O O . LEU A 1 205 ? 34.343 -12.330 2.258 1.00 48.19 205 LEU A O 1
ATOM 1533 N N . SER A 1 206 ? 34.678 -11.708 0.107 1.00 56.56 206 SER A N 1
ATOM 1534 C CA . SER A 1 206 ? 35.515 -12.831 -0.326 1.00 56.56 206 SER A CA 1
ATOM 1535 C C . SER A 1 206 ? 36.982 -12.502 -0.111 1.00 56.56 206 SER A C 1
ATOM 1537 O O . SER A 1 206 ? 37.351 -11.368 -0.499 1.00 56.56 206 SER A O 1
#

Foldseek 3Di:
DVVVVVVVVVVVPPPPPDDDDDPPPPDDDDDDDDPVPPDDDDDDDDPDDDDPPDDDPDDDDDDDPPPPDPPPPDLDADPPDPPRDDNDDDQDVFDPVPPPPDGDPDDPPPPDDPPPVPDDADDDPFKDKDWDDDFKGKDFLVPQDADQDDVNQWGQALAGTHGSADPDDGIDIDGHRVDHDDPPIDMDIGGHDDDDDDDPDPPPPD

Secondary structure (DSSP, 8-state):
-HHHHHHHHHHHHS------PPP------------SSSPPPP-------PPTT---S---------TTS--TTS----TT-TTTSSS----TT---SSSTT----S--SSS------S------SSPEEEES---EEEE-TTTS-S-EETTTTEEEETTEEEESS-SSSS-EEEE-SS-PPPTT--EEEEPPP-PPPP-S------

pLDDT: mean 71.9, std 10.71, range [48.19, 90.56]

Radius of gyration: 40.06 Å; chains: 1; bounding box: 75×42×118 Å

Organism: NCBI:txid408172